Protein AF-A0A369GKJ0-F1 (afdb_monomer_lite)

pLDDT: mean 72.34, std 20.91, range [29.97, 96.19]

Structure (mmCIF, N/CA/C/O backbone):
data_AF-A0A369GKJ0-F1
#
_entry.id   AF-A0A369GKJ0-F1
#
loop_
_atom_site.group_PDB
_atom_site.id
_atom_site.type_symbol
_atom_site.label_atom_id
_atom_site.label_alt_id
_atom_site.label_comp_id
_atom_site.label_asym_id
_atom_site.label_entity_id
_atom_site.label_seq_id
_atom_site.pdbx_PDB_ins_code
_atom_site.Cartn_x
_atom_site.Cartn_y
_atom_site.Cartn_z
_atom_site.occupancy
_atom_site.B_iso_or_equiv
_atom_site.auth_seq_id
_atom_site.auth_comp_id
_atom_site.auth_asym_id
_atom_site.auth_atom_id
_atom_site.pdbx_PDB_model_num
ATOM 1 N N . MET A 1 1 ? 16.601 -27.894 73.545 1.00 36.28 1 MET A N 1
ATOM 2 C CA . MET A 1 1 ? 18.075 -27.989 73.563 1.00 36.28 1 MET A CA 1
ATOM 3 C C . MET A 1 1 ? 18.607 -27.633 72.177 1.00 36.28 1 MET A C 1
ATOM 5 O O . MET A 1 1 ? 18.187 -28.281 71.234 1.00 36.28 1 MET A O 1
ATOM 9 N N . LEU A 1 2 ? 19.449 -26.582 72.125 1.00 36.53 2 LEU A N 1
ATOM 10 C CA . LEU A 1 2 ? 20.522 -26.241 71.153 1.00 36.53 2 LEU A CA 1
ATOM 11 C C . LEU A 1 2 ? 20.109 -26.115 69.664 1.00 36.53 2 LEU A C 1
ATOM 13 O O . LEU A 1 2 ? 19.769 -27.111 69.049 1.00 36.53 2 LEU A O 1
ATOM 17 N N . ARG A 1 3 ? 19.997 -24.940 69.008 1.00 32.94 3 ARG A N 1
ATOM 18 C CA . ARG A 1 3 ? 20.884 -23.754 68.814 1.00 32.94 3 ARG A CA 1
ATOM 19 C C . ARG A 1 3 ? 22.291 -24.064 68.280 1.00 32.94 3 ARG A C 1
ATOM 21 O O . ARG A 1 3 ? 23.101 -24.553 69.048 1.00 32.94 3 ARG A O 1
ATOM 28 N N . HIS A 1 4 ? 22.551 -23.653 67.031 1.00 35.12 4 HIS A N 1
ATOM 29 C CA . HIS A 1 4 ? 23.790 -23.076 66.452 1.00 35.12 4 HIS A CA 1
ATOM 30 C C . HIS A 1 4 ? 23.404 -22.558 65.040 1.00 35.12 4 HIS A C 1
ATOM 32 O O . HIS A 1 4 ? 22.935 -23.357 64.240 1.00 35.12 4 HIS A O 1
ATOM 38 N N . THR A 1 5 ? 23.270 -21.266 64.695 1.00 37.41 5 THR A N 1
ATOM 39 C CA . THR A 1 5 ? 24.192 -20.101 64.644 1.00 37.41 5 THR A CA 1
ATOM 40 C C . THR A 1 5 ? 25.483 -20.348 63.867 1.00 37.41 5 THR A C 1
ATOM 42 O O . THR A 1 5 ? 26.226 -21.218 64.285 1.00 37.41 5 THR A O 1
ATOM 45 N N . PHE A 1 6 ? 25.730 -19.565 62.801 1.00 33.31 6 PHE A N 1
ATOM 46 C CA . PHE A 1 6 ? 26.983 -18.889 62.361 1.00 33.31 6 PHE A CA 1
ATOM 47 C C . PHE A 1 6 ? 26.716 -18.329 60.935 1.00 33.31 6 PHE A C 1
ATOM 49 O O . PHE A 1 6 ? 26.424 -19.090 60.025 1.00 33.31 6 PHE A O 1
ATOM 56 N N . LEU A 1 7 ? 26.440 -17.030 60.759 1.00 31.84 7 LEU A N 1
ATOM 57 C CA . LEU A 1 7 ? 27.330 -15.853 60.651 1.00 31.84 7 LEU A CA 1
ATOM 58 C C . LEU A 1 7 ? 27.784 -15.536 59.209 1.00 31.84 7 LEU A C 1
ATOM 60 O O . LEU A 1 7 ? 28.455 -16.323 58.552 1.00 31.84 7 LEU A O 1
ATOM 64 N N . LEU A 1 8 ? 27.418 -14.321 58.779 1.00 35.53 8 LEU A N 1
ATOM 65 C CA . LEU A 1 8 ? 27.974 -13.574 57.645 1.00 35.53 8 LEU A CA 1
ATOM 66 C C . LEU A 1 8 ? 29.501 -13.405 57.763 1.00 35.53 8 LEU A C 1
ATOM 68 O O . LEU A 1 8 ? 30.048 -13.431 58.867 1.00 35.53 8 LEU A O 1
ATOM 72 N N . PRO A 1 9 ? 30.155 -13.031 56.650 1.00 34.16 9 PRO A N 1
ATOM 73 C CA . PRO A 1 9 ? 30.665 -11.663 56.625 1.00 34.16 9 PRO A CA 1
ATOM 74 C C . PRO A 1 9 ? 30.364 -10.884 55.338 1.00 34.16 9 PRO A C 1
ATOM 76 O O . PRO A 1 9 ? 30.366 -11.386 54.218 1.00 34.16 9 PRO A O 1
ATOM 79 N N . SER A 1 10 ? 30.147 -9.597 55.584 1.00 32.91 10 SER A N 1
ATOM 80 C CA . SER A 1 10 ? 30.026 -8.476 54.661 1.00 32.91 10 SER A CA 1
ATOM 81 C C . SER A 1 10 ? 31.290 -8.276 53.813 1.00 32.91 10 SER A C 1
ATOM 83 O O . SER A 1 10 ? 32.395 -8.347 54.353 1.00 32.91 10 SER A O 1
ATOM 85 N N . ARG A 1 11 ? 31.142 -7.903 52.534 1.00 29.97 11 ARG A N 1
ATOM 86 C CA . ARG A 1 11 ? 32.110 -7.031 51.845 1.00 29.97 11 ARG A CA 1
ATOM 87 C C . ARG A 1 11 ? 31.474 -6.267 50.681 1.00 29.97 11 ARG A C 1
ATOM 89 O O . ARG A 1 11 ? 30.889 -6.839 49.769 1.00 29.97 11 ARG A O 1
ATOM 96 N N . GLN A 1 12 ? 31.618 -4.950 50.778 1.00 34.03 12 GLN A N 1
ATOM 97 C CA . GLN A 1 12 ? 31.367 -3.924 49.771 1.00 34.03 12 GLN A CA 1
ATOM 98 C C . GLN A 1 12 ? 32.302 -4.088 48.561 1.00 34.03 12 GLN A C 1
ATOM 100 O O . GLN A 1 12 ? 33.458 -4.433 48.772 1.00 34.03 12 GLN A O 1
ATOM 105 N N . THR A 1 13 ? 31.827 -3.731 47.361 1.00 34.31 13 THR A N 1
ATOM 106 C CA . THR A 1 13 ? 32.537 -2.978 46.293 1.00 34.31 13 THR A CA 1
ATOM 107 C C . THR A 1 13 ? 31.526 -2.713 45.165 1.00 34.31 13 THR A C 1
ATOM 109 O O . THR A 1 13 ? 30.958 -3.648 44.615 1.00 34.31 13 THR A O 1
ATOM 112 N N . ALA A 1 14 ? 31.085 -1.470 44.974 1.00 32.19 14 ALA A N 1
ATOM 113 C CA . ALA A 1 14 ? 31.650 -0.504 44.025 1.00 32.19 14 ALA A CA 1
ATOM 114 C C . ALA A 1 14 ? 31.193 -0.722 42.563 1.00 32.19 14 ALA A C 1
ATOM 116 O O . ALA A 1 14 ? 31.647 -1.611 41.851 1.00 32.19 14 ALA A O 1
ATOM 117 N N . SER A 1 15 ? 30.268 0.150 42.162 1.00 38.19 15 SER A N 1
ATOM 118 C CA . SER A 1 15 ? 30.152 0.852 40.877 1.00 38.19 15 SER A CA 1
ATOM 119 C C . SER A 1 15 ? 31.066 0.366 39.744 1.00 38.19 15 SER A C 1
ATOM 121 O O . SER A 1 15 ? 32.278 0.549 39.791 1.00 38.19 15 SER A O 1
ATOM 123 N N . SER A 1 16 ? 30.493 -0.179 38.670 1.00 36.06 16 SER A N 1
ATOM 124 C CA . SER A 1 16 ? 31.229 -0.488 37.433 1.00 36.06 16 SER A CA 1
ATOM 125 C C . SER A 1 16 ? 30.353 -0.251 36.202 1.00 36.06 16 SER A C 1
ATOM 127 O O . SER A 1 16 ? 30.013 -1.163 35.454 1.00 36.06 16 SER A O 1
ATOM 129 N N . SER A 1 17 ? 29.988 1.010 35.983 1.00 37.59 17 SER A N 1
ATOM 130 C CA . SER A 1 17 ? 29.368 1.511 34.747 1.00 37.59 17 SER A CA 1
ATOM 131 C C . SER A 1 17 ? 30.256 2.579 34.096 1.00 37.59 17 SER A C 1
ATOM 133 O O . SER A 1 17 ? 29.791 3.607 33.629 1.00 37.59 17 SER A O 1
ATOM 135 N N . THR A 1 18 ? 31.561 2.319 34.033 1.00 45.69 18 THR A N 1
ATOM 136 C CA . THR A 1 18 ? 32.556 3.163 33.344 1.00 45.69 18 THR A CA 1
ATOM 137 C C . THR A 1 18 ? 33.614 2.291 32.661 1.00 45.69 18 THR A C 1
ATOM 139 O O . THR A 1 18 ? 34.809 2.447 32.861 1.00 45.69 18 THR A O 1
ATOM 142 N N . SER A 1 19 ? 33.188 1.320 31.842 1.00 47.47 19 SER A N 1
ATOM 143 C CA . SER A 1 19 ? 34.131 0.452 31.103 1.00 47.47 19 SER A CA 1
ATOM 144 C C . SER A 1 19 ? 33.850 0.326 29.596 1.00 47.47 19 SER A C 1
ATOM 146 O O . SER A 1 19 ? 34.501 -0.436 28.890 1.00 47.47 19 SER A O 1
ATOM 148 N N . ARG A 1 20 ? 32.916 1.118 29.044 1.00 38.56 20 ARG A N 1
ATOM 149 C CA . ARG A 1 20 ? 32.689 1.193 27.581 1.00 38.56 20 ARG A CA 1
ATOM 150 C C . ARG A 1 20 ? 32.957 2.557 26.943 1.00 38.56 20 ARG A C 1
ATOM 152 O O . ARG A 1 20 ? 33.068 2.614 25.723 1.00 38.56 20 ARG A O 1
ATOM 159 N N . GLN A 1 21 ? 33.125 3.625 27.727 1.00 40.72 21 GLN A N 1
ATOM 160 C CA . GLN A 1 21 ? 33.465 4.957 27.200 1.00 40.72 21 GLN A CA 1
ATOM 161 C C . GLN A 1 21 ? 34.975 5.228 27.123 1.00 40.72 21 GLN A C 1
ATOM 163 O O . GLN A 1 21 ? 35.399 5.957 26.233 1.00 40.72 21 GLN A O 1
ATOM 168 N N . GLN A 1 22 ? 35.800 4.570 27.945 1.00 39.88 22 GLN A N 1
ATOM 169 C CA . GLN A 1 22 ? 37.253 4.803 27.954 1.00 39.88 22 GLN A CA 1
ATOM 170 C C . GLN A 1 22 ? 37.986 4.202 26.736 1.00 39.88 22 GLN A C 1
ATOM 172 O O . GLN A 1 22 ? 39.080 4.627 26.400 1.00 39.88 22 GLN A O 1
ATOM 177 N N . ARG A 1 23 ? 37.386 3.237 26.021 1.00 40.84 23 ARG A N 1
ATOM 178 C CA . ARG A 1 23 ? 38.038 2.530 24.896 1.00 40.84 23 ARG A CA 1
ATOM 179 C C . ARG A 1 23 ? 37.928 3.237 23.537 1.00 40.84 23 ARG A C 1
ATOM 181 O O . ARG A 1 23 ? 38.357 2.680 22.533 1.00 40.84 23 ARG A O 1
ATOM 188 N N . ARG A 1 24 ? 37.314 4.426 23.486 1.00 41.50 24 ARG A N 1
ATOM 189 C CA . ARG A 1 24 ? 37.128 5.214 22.251 1.00 41.50 24 ARG A CA 1
ATOM 190 C C . ARG A 1 24 ? 38.059 6.425 22.126 1.00 41.50 24 ARG A C 1
ATOM 192 O O . ARG A 1 24 ? 38.031 7.055 21.077 1.00 41.50 24 ARG A O 1
ATOM 199 N N . GLN A 1 25 ? 38.870 6.741 23.139 1.00 42.88 25 GLN A N 1
ATOM 200 C CA . GLN A 1 25 ? 39.744 7.925 23.107 1.00 42.88 25 GLN A CA 1
ATOM 201 C C . GLN A 1 25 ? 41.207 7.649 22.701 1.00 42.88 25 GLN A C 1
ATOM 203 O O . GLN A 1 25 ? 41.883 8.589 22.306 1.00 42.88 25 GLN A O 1
ATOM 208 N N . ASP A 1 26 ? 41.666 6.393 22.635 1.00 38.19 26 ASP A N 1
ATOM 209 C CA . ASP A 1 26 ? 43.093 6.080 22.385 1.00 38.19 26 ASP A CA 1
ATOM 210 C C . ASP A 1 26 ? 43.442 5.641 20.944 1.00 38.19 26 ASP A C 1
ATOM 212 O O . ASP A 1 26 ? 44.474 5.013 20.703 1.00 38.19 26 ASP A O 1
ATOM 216 N N . HIS A 1 27 ? 42.608 5.955 19.946 1.00 38.91 27 HIS A N 1
ATOM 217 C CA . HIS A 1 27 ? 42.865 5.576 18.540 1.00 38.91 27 HIS A CA 1
ATOM 218 C C . HIS A 1 27 ? 42.923 6.732 17.537 1.00 38.91 27 HIS A C 1
ATOM 220 O O . HIS A 1 27 ? 42.794 6.513 16.337 1.00 38.91 27 HIS A O 1
ATOM 226 N N . LEU A 1 28 ? 43.205 7.954 17.993 1.00 42.72 28 LEU A N 1
ATOM 227 C CA . LEU A 1 28 ? 43.445 9.081 17.086 1.00 42.72 28 LEU A CA 1
ATOM 228 C C . LEU A 1 28 ? 44.685 9.906 17.458 1.00 42.72 28 LEU A C 1
ATOM 230 O O . LEU A 1 28 ? 44.641 11.127 17.489 1.00 42.72 28 LEU A O 1
ATOM 234 N N . ILE A 1 29 ? 45.821 9.248 17.706 1.00 46.38 29 ILE A N 1
ATOM 235 C CA . ILE A 1 29 ? 47.132 9.916 17.644 1.00 46.38 29 ILE A CA 1
ATOM 236 C C . ILE A 1 29 ? 48.145 8.984 16.978 1.00 46.38 29 ILE A C 1
ATOM 238 O O . ILE A 1 29 ? 48.925 8.313 17.648 1.00 46.38 29 ILE A O 1
ATOM 242 N N . LYS A 1 30 ? 48.120 8.929 15.644 1.00 42.78 30 LYS A N 1
ATOM 243 C CA . LYS A 1 30 ? 49.320 8.811 14.797 1.00 42.78 30 LYS A CA 1
ATOM 244 C C . LYS A 1 30 ? 48.910 8.741 13.334 1.00 42.78 30 LYS A C 1
ATOM 246 O O . LYS A 1 30 ? 48.371 7.727 12.923 1.00 42.78 30 LYS A O 1
ATOM 251 N N . THR A 1 31 ? 49.195 9.834 12.627 1.00 39.66 31 THR A N 1
ATOM 252 C CA . THR A 1 31 ? 49.689 9.972 11.242 1.00 39.66 31 THR A CA 1
ATOM 253 C C . THR A 1 31 ? 49.042 11.194 10.601 1.00 39.66 31 THR A C 1
ATOM 255 O O . THR A 1 31 ? 47.916 11.104 10.122 1.00 39.66 31 THR A O 1
ATOM 258 N N . ALA A 1 32 ? 49.749 12.323 10.590 1.00 33.09 32 ALA A N 1
ATOM 259 C CA . ALA A 1 32 ? 49.692 13.292 9.498 1.00 33.09 32 ALA A CA 1
ATOM 260 C C . ALA A 1 32 ? 50.830 14.308 9.664 1.00 33.09 32 ALA A C 1
ATOM 262 O O . ALA A 1 32 ? 50.938 14.967 10.697 1.00 33.09 32 ALA A O 1
ATOM 263 N N . ASP A 1 33 ? 51.672 14.367 8.637 1.00 33.50 33 ASP A N 1
ATOM 264 C CA . ASP A 1 33 ? 52.687 15.386 8.378 1.00 33.50 33 ASP A CA 1
ATOM 265 C C . ASP A 1 33 ? 52.091 16.810 8.289 1.00 33.50 33 ASP A C 1
ATOM 267 O O . ASP A 1 33 ? 50.892 16.964 8.024 1.00 33.50 33 ASP A O 1
ATOM 271 N N . PRO A 1 34 ? 52.908 17.867 8.471 1.00 47.00 34 PRO A N 1
ATOM 272 C CA . PRO A 1 34 ? 52.452 19.243 8.577 1.00 47.00 34 PRO A CA 1
ATOM 273 C C . PRO A 1 34 ? 52.558 19.969 7.232 1.00 47.00 34 PRO A C 1
ATOM 275 O O . PRO A 1 34 ? 53.614 20.492 6.889 1.00 47.00 34 PRO A O 1
ATOM 278 N N . THR A 1 35 ? 51.478 20.054 6.456 1.00 47.41 35 THR A N 1
ATOM 279 C CA . THR A 1 35 ? 51.320 21.119 5.441 1.00 47.41 35 THR A CA 1
ATOM 280 C C . THR A 1 35 ? 49.889 21.159 4.909 1.00 47.41 35 THR A C 1
ATOM 282 O O . THR A 1 35 ? 49.512 20.323 4.099 1.00 47.41 35 THR A O 1
ATOM 285 N N . ALA A 1 36 ? 49.087 22.121 5.380 1.00 36.69 36 ALA A N 1
ATOM 286 C CA . ALA A 1 36 ? 48.025 22.804 4.625 1.00 36.69 36 ALA A CA 1
ATOM 287 C C . ALA A 1 36 ? 47.220 23.711 5.569 1.00 36.69 36 ALA A C 1
ATOM 289 O O . ALA A 1 36 ? 46.355 23.267 6.326 1.00 36.69 36 ALA A O 1
ATOM 290 N N . ASP A 1 37 ? 47.516 25.003 5.487 1.00 47.09 37 ASP A N 1
ATOM 291 C CA . ASP A 1 37 ? 46.680 26.098 5.963 1.00 47.09 37 ASP A CA 1
ATOM 292 C C . ASP A 1 37 ? 45.268 26.010 5.364 1.00 47.09 37 ASP A C 1
ATOM 294 O O . ASP A 1 37 ? 45.105 26.038 4.145 1.00 47.09 37 ASP A O 1
ATOM 298 N N . CYS A 1 38 ? 44.234 25.945 6.209 1.00 38.91 38 CYS A N 1
ATOM 299 C CA . CYS A 1 38 ? 42.843 26.194 5.813 1.00 38.91 38 CYS A CA 1
ATOM 300 C C . CYS A 1 38 ? 42.002 26.689 7.017 1.00 38.91 38 CYS A C 1
ATOM 302 O O . CYS A 1 38 ? 41.308 25.898 7.666 1.00 38.91 38 CYS A O 1
ATOM 304 N N . PRO A 1 39 ? 41.987 28.005 7.317 1.00 48.69 39 PRO A N 1
ATOM 305 C CA . PRO A 1 39 ? 41.267 28.578 8.467 1.00 48.69 39 PRO A CA 1
ATOM 306 C C . PRO A 1 39 ? 39.731 28.410 8.428 1.00 48.69 39 PRO A C 1
ATOM 308 O O . PRO A 1 39 ? 39.056 28.581 9.442 1.00 48.69 39 PRO A O 1
ATOM 311 N N . ASN A 1 40 ? 39.152 28.003 7.292 1.00 49.06 40 ASN A N 1
ATOM 312 C CA . ASN A 1 40 ? 37.704 27.810 7.137 1.00 49.06 40 ASN A CA 1
ATOM 313 C C . ASN A 1 40 ? 37.150 26.518 7.770 1.00 49.06 40 ASN A C 1
ATOM 315 O O . ASN A 1 40 ? 35.950 26.436 8.046 1.00 49.06 40 ASN A O 1
ATOM 319 N N . HIS A 1 41 ? 37.985 25.503 8.019 1.00 50.25 41 HIS A N 1
ATOM 320 C CA . HIS A 1 41 ? 37.508 24.228 8.573 1.00 50.25 41 HIS A CA 1
ATOM 321 C C . HIS A 1 41 ? 37.330 24.283 10.100 1.00 50.25 41 HIS A C 1
ATOM 323 O O . HIS A 1 41 ? 36.423 23.654 10.651 1.00 50.25 41 HIS A O 1
ATOM 329 N N . LEU A 1 42 ? 38.138 25.097 10.788 1.00 51.31 42 LEU A N 1
ATOM 330 C CA . LEU A 1 42 ? 38.071 25.264 12.243 1.00 51.31 42 LEU A CA 1
ATOM 331 C C . LEU A 1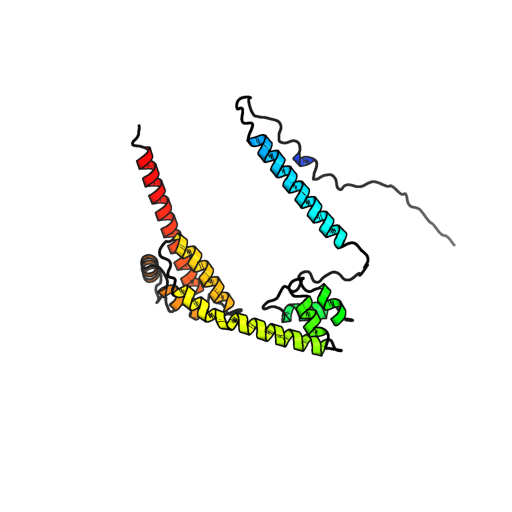 42 ? 36.799 26.013 12.681 1.00 51.31 42 LEU A C 1
ATOM 333 O O . LEU A 1 42 ? 36.174 25.658 13.680 1.00 51.31 42 LEU A O 1
ATOM 337 N N . ILE A 1 43 ? 36.372 27.008 11.895 1.00 55.84 43 ILE A N 1
ATOM 338 C CA . ILE A 1 43 ? 35.155 27.792 12.161 1.00 55.84 43 ILE A CA 1
ATOM 339 C C . ILE A 1 43 ? 33.901 26.924 11.985 1.00 55.84 43 ILE A C 1
ATOM 341 O O . ILE A 1 43 ? 32.985 26.982 12.809 1.00 55.84 43 ILE A O 1
ATOM 345 N N . LYS A 1 44 ? 33.879 26.058 10.961 1.00 55.59 44 LYS A N 1
ATOM 346 C CA . LYS A 1 44 ? 32.777 25.108 10.739 1.00 55.59 44 LYS A CA 1
ATOM 347 C C . LYS A 1 44 ? 32.675 24.063 11.850 1.00 55.59 44 LYS A C 1
ATOM 349 O O . LYS A 1 44 ? 31.567 23.800 12.311 1.00 55.59 44 LYS A O 1
ATOM 354 N N . CYS A 1 45 ? 33.799 23.527 12.335 1.00 54.88 45 CYS A N 1
ATOM 355 C CA . CYS A 1 45 ? 33.787 22.604 13.475 1.00 54.88 45 CYS A CA 1
ATOM 356 C C . CYS A 1 45 ? 33.238 23.263 14.748 1.00 54.88 45 CYS A C 1
ATOM 358 O O . CYS A 1 45 ? 32.434 22.655 15.451 1.00 54.88 45 CYS A O 1
ATOM 360 N N . ARG A 1 46 ? 33.604 24.523 15.018 1.00 56.19 46 ARG A N 1
ATOM 361 C CA . ARG A 1 46 ? 33.127 25.252 16.203 1.00 56.19 46 ARG A CA 1
ATOM 362 C C . ARG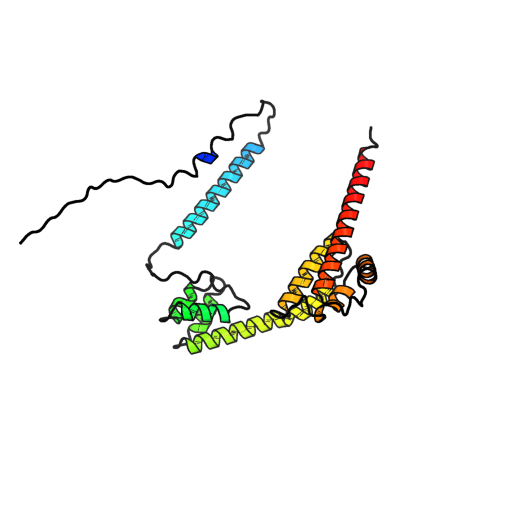 A 1 46 ? 31.625 25.558 16.147 1.00 56.19 46 ARG A C 1
ATOM 364 O O . ARG A 1 46 ? 30.941 25.390 17.152 1.00 56.19 46 ARG A O 1
ATOM 371 N N . GLN A 1 47 ? 31.095 25.932 14.979 1.00 61.97 47 GLN A N 1
ATOM 372 C CA . GLN A 1 47 ? 29.647 26.130 14.800 1.00 61.97 47 GLN A CA 1
ATOM 373 C C . GLN A 1 47 ? 28.848 24.827 14.895 1.00 61.97 47 GLN A C 1
ATOM 375 O O . GLN A 1 47 ? 27.713 24.846 15.367 1.00 61.97 47 GLN A O 1
ATOM 380 N N . GLN A 1 48 ? 29.410 23.700 14.451 1.00 59.72 48 GLN A N 1
ATOM 381 C CA . GLN A 1 48 ? 28.747 22.402 14.570 1.00 59.72 48 GLN A CA 1
ATOM 382 C C . GLN A 1 48 ? 28.672 21.957 16.038 1.00 59.72 48 GLN A C 1
ATOM 384 O O . GLN A 1 48 ? 27.605 21.563 16.496 1.00 59.72 48 GLN A O 1
ATOM 389 N N . GLN A 1 49 ? 29.757 22.137 16.801 1.00 59.34 49 GLN A N 1
ATOM 390 C CA . GLN A 1 49 ? 29.782 21.839 18.237 1.00 59.34 49 GLN A CA 1
ATOM 391 C C . GLN A 1 49 ? 28.794 22.685 19.051 1.00 59.34 49 GLN A C 1
ATOM 393 O O . GLN A 1 49 ? 28.204 22.173 19.997 1.00 59.34 49 GLN A O 1
ATOM 398 N N . GLN A 1 50 ? 28.584 23.952 18.680 1.00 58.81 50 GLN A N 1
ATOM 399 C CA . GLN A 1 50 ? 27.578 24.801 19.330 1.00 58.81 50 GLN A CA 1
ATOM 400 C C . GLN A 1 50 ? 26.148 24.323 19.040 1.00 58.81 50 GLN A C 1
ATOM 402 O O . GLN A 1 50 ? 25.361 24.196 19.969 1.00 58.81 50 GLN A O 1
ATOM 407 N N . ARG A 1 51 ? 25.831 23.939 17.793 1.00 55.41 51 ARG A N 1
ATOM 408 C CA . ARG A 1 51 ? 24.502 23.379 17.462 1.00 55.41 51 ARG A CA 1
ATOM 409 C C . ARG A 1 51 ? 24.215 22.055 18.161 1.00 55.41 51 ARG A C 1
ATOM 411 O O . ARG A 1 51 ? 23.057 21.765 18.456 1.00 55.41 51 ARG A O 1
ATOM 418 N N . ASP A 1 52 ? 25.245 21.244 18.377 1.00 55.06 52 ASP A N 1
ATOM 419 C CA . ASP A 1 52 ? 25.097 19.972 19.079 1.00 55.06 52 ASP A CA 1
ATOM 420 C C . ASP A 1 52 ? 24.896 20.201 20.593 1.00 55.06 52 ASP A C 1
ATOM 422 O O . ASP A 1 52 ? 24.060 19.531 21.191 1.00 55.06 52 ASP A O 1
ATOM 426 N N . GLN A 1 53 ? 25.543 21.215 21.190 1.00 53.66 53 GLN A N 1
ATOM 427 C CA . GLN A 1 53 ? 25.302 21.614 22.588 1.00 53.66 53 GLN A CA 1
ATOM 428 C C . GLN A 1 53 ? 23.910 22.223 22.813 1.00 53.66 53 GLN A C 1
ATOM 430 O O . GLN A 1 53 ? 23.257 21.881 23.799 1.00 53.66 53 GLN A O 1
ATOM 435 N N . ASP A 1 54 ? 23.426 23.063 21.895 1.00 53.50 54 ASP A N 1
ATOM 436 C CA . ASP A 1 54 ? 22.078 23.640 21.988 1.00 53.50 54 ASP A CA 1
ATOM 437 C C . ASP A 1 54 ? 20.996 22.550 21.871 1.00 53.50 54 ASP A C 1
ATOM 439 O O . ASP A 1 54 ? 19.998 22.565 22.592 1.00 53.50 54 ASP A O 1
ATOM 443 N N . ARG A 1 55 ? 21.220 21.535 21.022 1.00 53.59 55 ARG A N 1
ATOM 444 C CA . ARG A 1 55 ? 20.320 20.374 20.899 1.00 53.59 55 ARG A CA 1
ATOM 445 C C . ARG A 1 55 ? 20.243 19.532 22.162 1.00 53.59 55 ARG A C 1
ATOM 447 O O . ARG A 1 55 ? 19.170 19.007 22.464 1.00 53.59 55 ARG A O 1
ATOM 454 N N . ASP A 1 56 ? 21.359 19.363 22.859 1.00 53.75 56 ASP A N 1
ATOM 455 C CA . ASP A 1 56 ? 21.383 18.601 24.103 1.00 53.75 56 ASP A CA 1
ATOM 456 C C . ASP A 1 56 ? 20.716 19.394 25.244 1.00 53.75 56 ASP A C 1
ATOM 458 O O . ASP A 1 56 ? 19.956 18.809 26.016 1.00 53.75 56 ASP A O 1
ATOM 462 N N . GLN A 1 57 ? 20.852 20.728 25.276 1.00 53.72 57 GLN A N 1
ATOM 463 C CA . GLN A 1 57 ? 20.121 21.579 26.228 1.00 53.72 57 GLN A CA 1
ATOM 464 C C . GLN A 1 57 ? 18.606 21.607 25.983 1.00 53.72 57 GLN A C 1
ATOM 466 O O . GLN A 1 57 ? 17.843 21.512 26.945 1.00 53.72 57 GLN A O 1
ATOM 471 N N . ASP A 1 58 ? 18.147 21.664 24.729 1.00 52.28 58 ASP A N 1
ATOM 472 C CA . ASP A 1 58 ? 16.715 21.552 24.400 1.00 52.28 58 ASP A CA 1
ATOM 473 C C . ASP A 1 58 ? 16.144 20.185 24.805 1.00 52.28 58 ASP A C 1
ATOM 475 O O . ASP A 1 58 ? 14.998 20.066 25.256 1.00 52.28 58 ASP A O 1
ATOM 479 N N . ARG A 1 59 ? 16.955 19.128 24.677 1.00 51.69 59 ARG A N 1
ATOM 480 C CA . ARG A 1 59 ? 16.575 17.768 25.066 1.00 51.69 59 ARG A CA 1
ATOM 481 C C . ARG A 1 59 ? 16.466 17.621 26.580 1.00 51.69 59 ARG A C 1
ATOM 483 O O . ARG A 1 59 ? 15.546 16.948 27.048 1.00 51.69 59 ARG A O 1
ATOM 490 N N . ASP A 1 60 ? 17.351 18.270 27.329 1.00 50.12 60 ASP A N 1
ATOM 491 C CA . ASP A 1 60 ? 17.323 18.280 28.790 1.00 50.12 60 ASP A CA 1
ATOM 492 C C . ASP A 1 60 ? 16.235 19.210 29.349 1.00 50.12 60 ASP A C 1
ATOM 494 O O . ASP A 1 60 ? 15.578 18.842 30.325 1.00 50.12 60 ASP A O 1
ATOM 498 N N . GLN A 1 61 ? 15.924 20.333 28.689 1.00 52.06 61 GLN A N 1
ATOM 499 C CA . GLN A 1 61 ? 14.755 21.159 29.028 1.00 52.06 61 GLN A CA 1
ATOM 500 C C . GLN A 1 61 ? 13.430 20.430 28.759 1.00 52.06 61 GLN A C 1
ATOM 502 O O . GLN A 1 61 ? 12.533 20.470 29.602 1.00 52.06 61 GLN A O 1
ATOM 507 N N . GLN A 1 62 ? 13.307 19.684 27.651 1.00 52.97 62 GLN A N 1
ATOM 508 C CA . GLN A 1 62 ? 12.147 18.802 27.437 1.00 52.97 62 GLN A CA 1
ATOM 509 C C . GLN A 1 62 ? 12.057 17.686 28.484 1.00 52.97 62 GLN A C 1
ATOM 511 O O . GLN A 1 62 ? 10.956 17.263 28.838 1.00 52.97 62 GLN A O 1
ATOM 516 N N . ARG A 1 63 ? 13.198 17.214 29.001 1.00 47.88 63 ARG A N 1
ATOM 517 C CA . ARG A 1 63 ? 13.250 16.219 30.080 1.00 47.88 63 ARG A CA 1
ATOM 518 C C . ARG A 1 63 ? 12.828 16.802 31.428 1.00 47.88 63 ARG A C 1
ATOM 520 O O . ARG A 1 63 ? 12.183 16.098 32.197 1.00 47.88 63 ARG A O 1
ATOM 527 N N . GLN A 1 64 ? 13.141 18.068 31.698 1.00 48.72 64 GLN A N 1
ATOM 528 C CA . GLN A 1 64 ? 12.749 18.749 32.937 1.00 48.72 64 GLN A CA 1
ATOM 529 C C . GLN A 1 64 ? 11.288 19.223 32.927 1.00 48.72 64 GLN A C 1
ATOM 531 O O . GLN A 1 64 ? 10.647 19.180 33.970 1.00 48.72 64 GLN A O 1
ATOM 536 N N . GLN A 1 65 ? 10.695 19.540 31.767 1.00 49.09 65 GLN A N 1
ATOM 537 C CA . GLN A 1 65 ? 9.240 19.773 31.672 1.00 49.09 65 GLN A CA 1
ATOM 538 C C . GLN A 1 65 ? 8.396 18.488 31.823 1.00 49.09 65 GLN A C 1
ATOM 540 O O . GLN A 1 65 ? 7.183 18.572 31.988 1.00 49.09 65 GLN A O 1
ATOM 545 N N . GLN A 1 66 ? 9.013 17.299 31.791 1.00 47.66 66 GLN A N 1
ATOM 546 C CA . GLN A 1 66 ? 8.366 16.010 32.097 1.00 47.66 66 GLN A CA 1
ATOM 547 C C . GLN A 1 66 ? 8.613 15.536 33.541 1.00 47.66 66 GLN A C 1
ATOM 549 O O . GLN A 1 66 ? 8.227 14.423 33.892 1.00 47.66 66 GLN A O 1
ATOM 554 N N . GLY A 1 67 ? 9.267 16.353 34.371 1.00 38.28 67 GLY A N 1
ATOM 555 C CA . GLY A 1 67 ? 9.684 16.001 35.725 1.00 38.28 67 GLY A CA 1
ATOM 556 C C . GLY A 1 67 ? 9.052 16.884 36.794 1.00 38.28 67 GLY A C 1
ATOM 557 O O . GLY A 1 67 ? 9.775 17.519 37.552 1.00 38.28 67 GLY A O 1
ATOM 558 N N . SER A 1 68 ? 7.725 16.920 36.881 1.00 37.47 68 SER A N 1
ATOM 559 C CA . SER A 1 68 ? 7.047 17.352 38.106 1.00 37.47 68 SER A CA 1
ATOM 560 C C . SER A 1 68 ? 5.895 16.402 38.400 1.00 37.47 68 SER A C 1
ATOM 562 O O . SER A 1 68 ? 4.909 16.383 37.669 1.00 37.47 68 SER A O 1
ATOM 564 N N . ASP A 1 69 ? 6.110 15.600 39.441 1.00 40.81 69 ASP A N 1
ATOM 565 C CA . ASP A 1 69 ? 5.164 14.769 40.180 1.00 40.81 69 ASP A CA 1
ATOM 566 C C . ASP A 1 69 ? 4.080 14.051 39.380 1.00 40.81 69 ASP A C 1
ATOM 568 O O . ASP A 1 69 ? 3.027 14.594 39.065 1.00 40.81 69 ASP A O 1
ATOM 572 N N . THR A 1 70 ? 4.300 12.759 39.160 1.00 39.06 70 THR A N 1
ATOM 573 C CA . THR A 1 70 ? 3.274 11.740 39.412 1.00 39.06 70 THR A CA 1
ATOM 574 C C . THR A 1 70 ? 3.938 10.366 39.373 1.00 39.06 70 THR A C 1
ATOM 576 O O . THR A 1 70 ? 4.195 9.781 38.322 1.00 39.06 70 THR A O 1
ATOM 579 N N . THR A 1 71 ? 4.270 9.860 40.558 1.00 36.84 71 THR A N 1
ATOM 580 C CA . THR A 1 71 ? 4.660 8.465 40.768 1.00 36.84 71 THR A CA 1
ATOM 581 C C . THR A 1 71 ? 3.454 7.582 40.441 1.00 36.84 71 THR A C 1
ATOM 583 O O . THR A 1 71 ? 2.571 7.404 41.273 1.00 36.84 71 THR A O 1
ATOM 586 N N . PHE A 1 72 ? 3.393 7.061 39.216 1.00 48.31 72 PHE A N 1
ATOM 587 C CA . PHE A 1 72 ? 2.373 6.108 38.779 1.00 48.31 72 PHE A CA 1
ATOM 588 C C . PHE A 1 72 ? 3.045 4.832 38.256 1.00 48.31 72 PHE A C 1
ATOM 590 O O . PHE A 1 72 ? 3.668 4.822 37.195 1.00 48.31 72 PHE A O 1
ATOM 597 N N . ASP A 1 73 ? 2.897 3.743 39.012 1.00 39.00 73 ASP A N 1
ATOM 598 C CA . ASP A 1 73 ? 3.565 2.438 38.853 1.00 39.00 73 ASP A CA 1
ATOM 599 C C . ASP A 1 73 ? 3.050 1.563 37.680 1.00 39.00 73 ASP A C 1
ATOM 601 O O . ASP A 1 73 ? 3.185 0.338 37.682 1.00 39.00 73 ASP A O 1
ATOM 605 N N . ALA A 1 74 ? 2.466 2.152 36.631 1.00 47.03 74 ALA A N 1
ATOM 606 C CA . ALA A 1 74 ? 1.973 1.399 35.474 1.00 47.03 74 ALA A CA 1
ATOM 607 C C . ALA A 1 74 ? 2.945 1.500 34.277 1.00 47.03 74 ALA A C 1
ATOM 609 O O . ALA A 1 74 ? 3.097 2.576 33.692 1.00 47.03 74 ALA A O 1
ATOM 610 N N . PRO A 1 75 ? 3.592 0.402 33.827 1.00 44.56 75 PRO A N 1
ATOM 611 C CA . PRO A 1 75 ? 4.501 0.457 32.687 1.00 44.56 75 PRO A CA 1
ATOM 612 C C . PRO A 1 75 ? 3.728 0.779 31.395 1.00 44.56 75 PRO A C 1
ATOM 614 O O . PRO A 1 75 ? 2.778 0.058 31.048 1.00 44.56 75 PRO A O 1
ATOM 617 N N . PRO A 1 76 ? 4.149 1.793 30.612 1.00 48.75 76 PRO A N 1
ATOM 618 C CA . PRO A 1 76 ? 3.385 2.238 29.458 1.00 48.75 76 PRO A CA 1
ATOM 619 C C . PRO A 1 76 ? 3.188 1.114 28.413 1.00 48.75 76 PRO A C 1
ATOM 621 O O . PRO A 1 76 ? 4.066 0.267 28.190 1.00 48.75 76 PRO A O 1
ATOM 624 N N . PRO A 1 77 ? 2.034 1.044 27.718 1.00 48.72 77 PRO A N 1
ATOM 625 C CA . PRO A 1 77 ? 1.896 0.294 26.486 1.00 48.72 77 PRO A CA 1
ATOM 626 C C . PRO A 1 77 ? 2.964 0.811 25.524 1.00 48.72 77 PRO A C 1
ATOM 628 O O . PRO A 1 77 ? 2.993 1.980 25.161 1.00 48.72 77 PRO A O 1
ATOM 631 N N . SER A 1 78 ? 3.858 -0.087 25.110 1.00 49.81 78 SER A N 1
ATOM 632 C CA . SER A 1 78 ? 5.110 0.220 24.405 1.00 49.81 78 SER A CA 1
ATOM 633 C C . SER A 1 78 ? 4.942 0.865 23.017 1.00 49.81 78 SER A C 1
ATOM 635 O O . SER A 1 78 ? 5.905 0.936 22.261 1.00 49.81 78 SER A O 1
ATOM 637 N N . ARG A 1 79 ? 3.725 1.270 22.636 1.00 55.84 79 ARG A N 1
ATOM 638 C CA . ARG A 1 79 ? 3.411 2.045 21.434 1.00 55.84 79 ARG A CA 1
ATOM 639 C C . ARG A 1 79 ? 2.203 2.933 21.729 1.00 55.84 79 ARG A C 1
ATOM 641 O O . ARG A 1 79 ? 1.098 2.411 21.870 1.00 55.84 79 ARG A O 1
ATOM 648 N N . SER A 1 80 ? 2.424 4.241 21.802 1.00 57.00 80 SER A N 1
ATOM 649 C CA . SER A 1 80 ? 1.360 5.241 21.859 1.00 57.00 80 SER A CA 1
ATOM 650 C C . SER A 1 80 ? 0.500 5.189 20.591 1.00 57.00 80 SER A C 1
ATOM 652 O O . SER A 1 80 ? 0.987 4.875 19.498 1.00 57.00 80 SER A O 1
ATOM 654 N N . PHE A 1 81 ? -0.801 5.455 20.727 1.00 64.06 81 PHE A N 1
ATOM 655 C CA . PHE A 1 81 ? -1.702 5.527 19.576 1.00 64.06 81 PHE A CA 1
ATOM 656 C C . PHE A 1 81 ? -1.373 6.758 18.721 1.00 64.06 81 PHE A C 1
ATOM 658 O O . PHE A 1 81 ? -1.461 7.891 19.188 1.00 64.06 81 PHE A O 1
ATOM 665 N N . SER A 1 82 ? -0.997 6.532 17.460 1.00 59.16 82 SER A N 1
ATOM 666 C CA . SER A 1 82 ? -0.586 7.571 16.505 1.00 59.16 82 SER A CA 1
ATOM 667 C C . SER A 1 82 ? -1.533 7.713 15.306 1.00 59.16 82 SER A C 1
ATOM 669 O O . SER A 1 82 ? -1.104 8.129 14.231 1.00 59.16 82 SER A O 1
ATOM 671 N N . GLY A 1 83 ? -2.819 7.379 15.479 1.00 55.34 83 GLY A N 1
ATOM 672 C CA . GLY A 1 83 ? -3.853 7.564 14.454 1.00 55.34 83 GLY A CA 1
ATOM 673 C C . GLY A 1 83 ? -3.666 6.681 13.218 1.00 55.34 83 GLY A C 1
ATOM 674 O O . GLY A 1 83 ? -2.975 7.021 12.259 1.00 55.34 83 GLY A O 1
ATOM 675 N N . GLY A 1 84 ? -4.325 5.521 13.185 1.00 59.34 84 GLY A N 1
ATOM 676 C CA . GLY A 1 84 ? -4.269 4.653 12.007 1.00 59.34 84 GLY A CA 1
ATOM 677 C C . GLY A 1 84 ? -5.077 3.364 12.112 1.00 59.34 84 GLY A C 1
ATOM 678 O O . GLY A 1 84 ? -5.796 3.144 13.086 1.00 59.34 84 GLY A O 1
ATOM 679 N N . GLN A 1 85 ? -4.907 2.498 11.100 1.00 59.75 85 GLN A N 1
ATOM 680 C CA . GLN A 1 85 ? -5.614 1.225 10.828 1.00 59.75 85 GLN A CA 1
ATOM 681 C C . GLN A 1 85 ? -5.610 0.188 11.974 1.00 59.75 85 GLN A C 1
ATOM 683 O O . GLN A 1 85 ? -6.098 -0.923 11.806 1.00 59.75 85 GLN A O 1
ATOM 688 N N . LYS A 1 86 ? -5.055 0.521 13.143 1.00 73.75 86 LYS A N 1
ATOM 689 C CA . LYS A 1 86 ? -4.850 -0.384 14.279 1.00 73.75 86 LYS A CA 1
ATOM 690 C C . LYS A 1 86 ? -5.492 0.116 15.577 1.00 73.75 86 LYS A C 1
ATOM 692 O O . LYS A 1 86 ? -5.124 -0.374 16.637 1.00 73.75 86 LYS A O 1
ATOM 697 N N . ILE A 1 87 ? -6.453 1.049 15.512 1.00 82.25 87 ILE A N 1
ATOM 698 C CA . ILE A 1 87 ? -7.186 1.526 16.702 1.00 82.25 87 ILE A CA 1
ATOM 699 C C . ILE A 1 87 ? -7.798 0.361 17.493 1.00 82.25 87 ILE A C 1
ATOM 701 O O . ILE A 1 87 ? -7.626 0.299 18.702 1.00 82.25 87 ILE A O 1
ATOM 705 N N . LYS A 1 88 ? -8.402 -0.623 16.812 1.00 83.25 88 LYS A N 1
ATOM 706 C CA . LYS A 1 88 ? -8.963 -1.819 17.456 1.00 83.25 88 LYS A CA 1
ATOM 707 C C . LYS A 1 88 ? -7.901 -2.592 18.243 1.00 83.25 88 LYS A C 1
ATOM 709 O O . LYS A 1 88 ? -8.071 -2.835 19.427 1.00 83.25 88 LYS A O 1
ATOM 714 N N . TYR A 1 89 ? -6.761 -2.879 17.613 1.00 84.44 89 TYR A N 1
ATOM 715 C CA . TYR A 1 89 ? -5.640 -3.567 18.260 1.00 84.44 89 TYR A CA 1
ATOM 716 C C . TYR A 1 89 ? -5.065 -2.782 19.448 1.00 84.44 89 TYR A C 1
ATOM 718 O O . TYR A 1 89 ? -4.698 -3.368 20.463 1.00 84.44 89 TYR A O 1
ATOM 726 N N . PHE A 1 90 ? -4.976 -1.455 19.324 1.00 86.00 90 PHE A N 1
ATOM 727 C CA . PHE A 1 90 ? -4.549 -0.589 20.418 1.00 86.00 90 PHE A CA 1
ATOM 728 C C . PHE A 1 90 ? -5.515 -0.681 21.604 1.00 86.00 90 PHE A C 1
ATOM 730 O O . PHE A 1 90 ? -5.064 -0.969 22.708 1.00 86.00 90 PHE A O 1
ATOM 737 N N . LEU A 1 91 ? -6.820 -0.516 21.365 1.00 87.94 91 LEU A N 1
ATOM 738 C CA . LEU A 1 91 ? -7.846 -0.566 22.408 1.00 87.94 91 LEU A CA 1
ATOM 739 C C . LEU A 1 91 ? -7.914 -1.945 23.077 1.00 87.94 91 LEU A C 1
ATOM 741 O O . LEU A 1 91 ? -7.984 -2.016 24.298 1.00 87.94 91 LEU A O 1
ATOM 745 N N . ASP A 1 92 ? -7.806 -3.033 22.311 1.00 86.44 92 ASP A N 1
ATOM 746 C CA . ASP A 1 92 ? -7.809 -4.397 22.859 1.00 86.44 92 ASP A CA 1
ATOM 747 C C . ASP A 1 92 ? -6.559 -4.680 23.714 1.00 86.44 92 ASP A C 1
ATOM 749 O O . ASP A 1 92 ? -6.621 -5.385 24.720 1.00 86.44 92 ASP A O 1
ATOM 753 N N . ARG A 1 93 ? -5.396 -4.124 23.346 1.00 85.31 93 ARG A N 1
ATOM 754 C CA . ARG A 1 93 ? -4.173 -4.232 24.160 1.00 85.31 93 ARG A CA 1
ATOM 755 C C . ARG A 1 93 ? -4.240 -3.354 25.408 1.00 85.31 93 ARG A C 1
ATOM 757 O O . ARG A 1 93 ? -3.721 -3.750 26.449 1.00 85.31 93 ARG A O 1
ATOM 764 N N . PHE A 1 94 ? -4.825 -2.170 25.280 1.00 86.19 94 PHE A N 1
ATOM 765 C CA . PHE A 1 94 ? -5.019 -1.225 26.369 1.00 86.19 94 PHE A CA 1
ATOM 766 C C . PHE A 1 94 ? -5.943 -1.810 27.441 1.00 86.19 94 PHE A C 1
ATOM 768 O O . PHE A 1 94 ? -5.568 -1.863 28.606 1.00 86.19 94 PHE A O 1
ATOM 775 N N . GLU A 1 95 ? -7.073 -2.381 27.028 1.00 87.44 95 GLU A N 1
ATOM 776 C CA . GLU A 1 95 ? -8.048 -3.030 27.909 1.00 87.44 95 GLU A CA 1
ATOM 777 C C . GLU A 1 95 ? -7.463 -4.204 28.704 1.00 87.44 95 GLU A C 1
ATOM 779 O O . GLU A 1 95 ? -7.815 -4.397 29.865 1.00 87.44 95 GLU A O 1
ATOM 784 N N . LYS A 1 96 ? -6.526 -4.953 28.105 1.00 85.38 96 LYS A N 1
ATOM 785 C CA . LYS A 1 96 ? -5.789 -6.030 28.788 1.00 85.38 96 LYS A CA 1
ATOM 786 C C . LYS A 1 96 ? -4.796 -5.527 29.833 1.00 85.38 96 LYS A C 1
ATOM 788 O O . LYS A 1 96 ? -4.465 -6.272 30.747 1.00 85.38 96 LYS A O 1
ATOM 793 N N . LYS A 1 97 ? -4.249 -4.325 29.650 1.00 83.50 97 LYS A N 1
ATOM 794 C CA . LYS A 1 97 ? -3.222 -3.759 30.535 1.00 83.50 97 LYS A CA 1
ATOM 795 C C . LYS A 1 97 ? -3.810 -2.920 31.660 1.00 83.50 97 LYS A C 1
ATOM 797 O O . LYS A 1 97 ? -3.203 -2.862 32.720 1.00 83.50 97 LYS A O 1
ATOM 802 N N . ILE A 1 98 ? -4.939 -2.264 31.411 1.00 83.38 98 ILE A N 1
ATOM 803 C CA . ILE A 1 98 ? -5.563 -1.335 32.349 1.00 83.38 98 ILE A CA 1
ATOM 804 C C . ILE A 1 98 ? -6.956 -1.864 32.693 1.00 83.38 98 ILE A C 1
ATOM 806 O O . ILE A 1 98 ? -7.870 -1.762 31.866 1.00 83.38 98 ILE A O 1
ATOM 810 N N . PRO A 1 99 ? -7.113 -2.501 33.868 1.00 75.31 99 PRO A N 1
ATOM 811 C CA . PRO A 1 99 ? -8.379 -3.089 34.284 1.00 75.31 99 PRO A CA 1
ATOM 812 C C . PRO A 1 99 ? -9.394 -2.052 34.800 1.00 75.31 99 PRO A C 1
ATOM 814 O O . PRO A 1 99 ? -10.594 -2.261 34.615 1.00 75.31 99 PRO A O 1
ATOM 817 N N . GLU A 1 100 ? -8.938 -0.929 35.362 1.00 80.38 100 GLU A N 1
ATOM 818 C CA . GLU A 1 100 ? -9.767 0.100 36.019 1.00 80.38 100 GLU A CA 1
ATOM 819 C C . GLU A 1 100 ? -9.432 1.513 35.511 1.00 80.38 100 GLU A C 1
ATOM 821 O O . GLU A 1 100 ? -8.412 1.704 34.857 1.00 80.38 100 GLU A O 1
ATOM 826 N N . GLU A 1 101 ? -10.335 2.482 35.716 1.00 82.88 101 GLU A N 1
ATOM 827 C CA . GLU A 1 101 ? -10.136 3.913 35.374 1.00 82.88 101 GLU A CA 1
ATOM 828 C C . GLU A 1 101 ? -9.731 4.193 33.912 1.00 82.88 101 GLU A C 1
ATOM 830 O O . GLU A 1 101 ? -9.148 5.216 33.564 1.00 82.88 101 GLU A O 1
ATOM 835 N N . ARG A 1 102 ? -10.076 3.279 32.999 1.00 85.88 102 ARG A N 1
ATOM 836 C CA . ARG A 1 102 ? -9.633 3.287 31.593 1.00 85.88 102 ARG A CA 1
ATOM 837 C C . ARG A 1 102 ? -9.819 4.620 30.863 1.00 85.88 102 ARG A C 1
ATOM 839 O O . ARG A 1 102 ? -9.050 4.901 29.951 1.00 85.88 102 ARG A O 1
ATOM 846 N N . LEU A 1 103 ? -10.841 5.397 31.217 1.00 85.19 103 LEU A N 1
ATOM 847 C CA . LEU A 1 103 ? -11.121 6.701 30.610 1.00 85.19 103 LEU A CA 1
ATOM 848 C C . LEU A 1 103 ? -10.078 7.753 31.002 1.00 85.19 103 LEU A C 1
ATOM 850 O O . LEU A 1 103 ? -9.619 8.488 30.137 1.00 85.19 103 LEU A O 1
ATOM 854 N N . GLU A 1 104 ? -9.648 7.762 32.261 1.00 85.44 104 GLU A N 1
ATOM 855 C CA . GLU A 1 104 ? -8.656 8.704 32.796 1.00 85.44 104 GLU A CA 1
ATOM 856 C C . GLU A 1 104 ? -7.253 8.383 32.277 1.00 85.44 104 GLU A C 1
ATOM 858 O O . GLU A 1 104 ? -6.473 9.263 31.919 1.00 85.44 104 GLU A O 1
ATOM 863 N N . TRP A 1 105 ? -6.955 7.091 32.146 1.00 85.81 105 TRP A N 1
ATOM 864 C CA . TRP A 1 105 ? -5.661 6.629 31.663 1.00 85.81 105 TRP A CA 1
ATOM 865 C C . TRP A 1 105 ? -5.486 6.784 30.149 1.00 85.81 105 TRP A C 1
ATOM 867 O O . TRP A 1 105 ? -4.362 6.942 29.668 1.00 85.81 105 TRP A O 1
ATOM 877 N N . LEU A 1 106 ? -6.564 6.723 29.363 1.00 86.25 106 LEU A N 1
ATOM 878 C CA . LEU A 1 106 ? -6.480 6.655 27.902 1.00 86.25 106 LEU A CA 1
ATOM 879 C C . LEU A 1 106 ? -5.687 7.820 27.261 1.00 86.25 106 LEU A C 1
ATOM 881 O O . LEU A 1 106 ? -4.817 7.522 26.433 1.00 86.25 106 LEU A O 1
ATOM 885 N N . PRO A 1 107 ? -5.895 9.105 27.620 1.00 85.38 107 PRO A N 1
ATOM 886 C CA . PRO A 1 107 ? -5.174 10.235 27.019 1.00 85.38 107 PRO A CA 1
ATOM 887 C C . PRO A 1 107 ? -3.654 10.211 27.238 1.00 85.38 107 PRO A C 1
ATOM 889 O O . PRO A 1 107 ? -2.888 10.700 26.398 1.00 85.38 107 PRO A O 1
ATOM 892 N N . ILE A 1 108 ? -3.199 9.582 28.326 1.00 84.25 108 ILE A N 1
ATOM 893 C CA . ILE A 1 108 ? -1.776 9.414 28.658 1.00 84.25 108 ILE A CA 1
ATOM 894 C C . ILE A 1 108 ? -1.091 8.500 27.629 1.00 84.25 108 ILE A C 1
ATOM 896 O O . ILE A 1 108 ? 0.068 8.706 27.264 1.00 84.25 108 ILE A O 1
ATOM 900 N N . PHE A 1 109 ? -1.825 7.525 27.087 1.00 80.56 109 PHE A N 1
ATOM 901 C CA . PHE A 1 109 ? -1.307 6.522 26.150 1.00 80.56 109 PHE A CA 1
ATOM 902 C C . PHE A 1 109 ? -1.551 6.841 24.675 1.00 80.56 109 PHE A C 1
ATOM 904 O O . PHE A 1 109 ? -1.236 6.041 23.781 1.00 80.56 109 PHE A O 1
ATOM 911 N N . VAL A 1 110 ? -2.073 8.030 24.403 1.00 82.38 110 VAL A N 1
ATOM 912 C CA . VAL A 1 110 ? -2.303 8.555 23.063 1.00 82.38 110 VAL A CA 1
ATOM 913 C C . VAL A 1 110 ? -1.214 9.572 22.729 1.00 82.38 110 VAL A C 1
ATOM 915 O O . VAL A 1 110 ? -0.793 10.367 23.567 1.00 82.38 110 VAL A O 1
ATOM 918 N N . GLY A 1 111 ? -0.712 9.528 21.491 1.00 79.94 111 GLY A N 1
ATOM 919 C CA . GLY A 1 111 ? 0.290 10.486 21.032 1.00 79.94 111 GLY A CA 1
ATOM 920 C C . GLY A 1 111 ? -0.259 11.923 21.041 1.00 79.94 111 GLY A C 1
ATOM 921 O O . GLY A 1 111 ? -1.448 12.103 20.771 1.00 79.94 111 GLY A O 1
ATOM 922 N N . PRO A 1 112 ? 0.581 12.954 21.264 1.00 77.56 112 PRO A N 1
ATOM 923 C CA . PRO A 1 112 ? 0.127 14.341 21.431 1.00 77.56 112 PRO A CA 1
ATOM 924 C C . PRO A 1 112 ? -0.791 14.839 20.305 1.00 77.56 112 PRO A C 1
ATOM 926 O O . PRO A 1 112 ? -1.796 15.486 20.566 1.00 77.56 112 PRO A O 1
ATOM 929 N N . ALA A 1 113 ? -0.512 14.445 19.057 1.00 77.81 113 ALA A N 1
ATOM 930 C CA . ALA A 1 113 ? -1.300 14.819 17.878 1.00 77.81 113 ALA A CA 1
ATOM 931 C C . ALA A 1 113 ? -2.758 14.307 17.877 1.00 77.81 113 ALA A C 1
ATOM 933 O O . ALA A 1 113 ? -3.567 14.770 17.077 1.00 77.81 113 ALA A O 1
ATOM 934 N N . TYR A 1 114 ? -3.094 13.337 18.732 1.00 81.88 114 TYR A N 1
ATOM 935 C CA . TYR A 1 114 ? -4.422 12.722 18.807 1.00 81.88 114 TYR A CA 1
ATOM 936 C C . TYR A 1 114 ? -5.056 12.828 20.194 1.00 81.88 114 TYR A C 1
ATOM 938 O O . TYR A 1 114 ? -6.204 12.418 20.342 1.00 81.88 114 TYR A O 1
ATOM 946 N N . ARG A 1 115 ? -4.331 13.362 21.188 1.00 85.00 115 ARG A N 1
ATOM 947 C CA . ARG A 1 115 ? -4.764 13.416 22.588 1.00 85.00 115 ARG A CA 1
ATOM 948 C C . ARG A 1 115 ? -6.065 14.193 22.740 1.00 85.00 115 ARG A C 1
ATOM 950 O O . ARG A 1 115 ? -7.051 13.595 23.146 1.00 85.00 115 ARG A O 1
ATOM 957 N N . GLN A 1 116 ? -6.079 15.446 22.282 1.00 85.62 116 GLN A N 1
ATOM 958 C CA . GLN A 1 116 ? -7.261 16.308 22.355 1.00 85.62 116 GLN A CA 1
ATOM 959 C C . GLN A 1 116 ? -8.487 15.631 21.737 1.00 85.62 116 GLN A C 1
ATOM 961 O O . GLN A 1 116 ? -9.547 15.557 22.334 1.00 85.62 116 GLN A O 1
ATOM 966 N N . ARG A 1 117 ? -8.321 15.039 20.549 1.00 87.31 117 ARG A N 1
ATOM 967 C CA . ARG A 1 117 ? -9.427 14.369 19.861 1.00 87.31 117 ARG A CA 1
ATOM 968 C C . ARG A 1 117 ? -9.938 13.150 20.625 1.00 87.31 117 ARG A C 1
ATOM 970 O O . ARG A 1 117 ? -11.121 12.847 20.535 1.00 87.31 117 ARG A O 1
ATOM 977 N N . VAL A 1 118 ? -9.058 12.411 21.297 1.00 86.81 118 VAL A N 1
ATOM 978 C CA . VAL A 1 118 ? -9.471 11.276 22.124 1.00 86.81 118 VAL A CA 1
ATOM 979 C C . VAL A 1 118 ? -10.194 11.764 23.372 1.00 86.81 118 VAL A C 1
ATOM 981 O O . VAL A 1 118 ? -11.241 11.204 23.663 1.00 86.81 118 VAL A O 1
ATOM 984 N N . GLU A 1 119 ? -9.693 12.804 24.040 1.00 89.94 119 GLU A N 1
ATOM 985 C CA . GLU A 1 119 ? -10.353 13.451 25.184 1.00 89.94 119 GLU A CA 1
ATOM 986 C C . GLU A 1 119 ? -11.768 13.910 24.806 1.00 89.94 119 GLU A C 1
ATOM 988 O O . GLU A 1 119 ? -12.731 13.446 25.410 1.00 89.94 119 GLU A O 1
ATOM 993 N N . ASP A 1 120 ? -11.922 14.663 23.712 1.00 89.19 120 ASP A N 1
ATOM 994 C CA . ASP A 1 120 ? -13.232 15.115 23.217 1.00 89.19 120 ASP A CA 1
ATOM 995 C C . ASP A 1 120 ? -14.202 13.943 22.945 1.00 89.19 120 ASP A C 1
ATOM 997 O O . ASP A 1 120 ? -15.414 14.051 23.123 1.00 89.19 120 ASP A O 1
ATOM 1001 N N . LEU A 1 121 ? -13.679 12.809 22.460 1.00 88.25 121 LEU A N 1
ATOM 1002 C CA . LEU A 1 121 ? -14.478 11.627 22.125 1.00 88.25 121 LEU A CA 1
ATOM 1003 C C . LEU A 1 121 ? -14.868 10.793 23.348 1.00 88.25 121 LEU A C 1
ATOM 1005 O O . LEU A 1 121 ? -15.773 9.967 23.219 1.00 88.25 121 LEU A O 1
ATOM 1009 N N . ILE A 1 122 ? -14.182 10.949 24.484 1.00 90.31 122 ILE A N 1
ATOM 1010 C CA . ILE A 1 122 ? -14.464 10.199 25.716 1.00 90.31 122 ILE A CA 1
ATOM 1011 C C . ILE A 1 122 ? -15.148 11.038 26.798 1.00 90.31 122 ILE A C 1
ATOM 1013 O O . ILE A 1 122 ? -15.818 10.447 27.638 1.00 90.31 122 ILE A O 1
ATOM 1017 N N . ASP A 1 123 ? -15.045 12.368 26.743 1.00 87.44 123 ASP A N 1
ATOM 1018 C CA . ASP A 1 123 ? -15.594 13.317 27.727 1.00 87.44 123 ASP A CA 1
ATOM 1019 C C . ASP A 1 123 ? -17.102 13.117 27.989 1.00 87.44 123 ASP A C 1
ATOM 1021 O O . ASP A 1 123 ? -17.579 13.175 29.117 1.00 87.44 123 ASP A O 1
ATOM 1025 N N . GLY A 1 124 ? -17.865 12.748 26.956 1.00 83.38 124 GLY A N 1
ATOM 1026 C CA . GLY A 1 124 ? -19.306 12.482 27.061 1.00 83.38 124 GLY A CA 1
ATOM 1027 C C . GLY A 1 124 ? -19.701 11.074 27.534 1.00 83.38 124 GLY A C 1
ATOM 1028 O O . GLY A 1 124 ? -20.873 10.706 27.417 1.00 83.38 124 GLY A O 1
ATOM 1029 N N . HIS A 1 125 ? -18.765 10.238 27.994 1.00 87.94 125 HIS A N 1
ATOM 1030 C CA . HIS A 1 125 ? -19.027 8.828 28.297 1.00 87.94 125 HIS A CA 1
ATOM 1031 C C . HIS A 1 125 ? -18.705 8.452 29.746 1.00 87.94 125 HIS A C 1
ATOM 1033 O O . HIS A 1 125 ? -17.582 8.589 30.204 1.00 87.94 125 HIS A O 1
ATOM 1039 N N . THR A 1 126 ? -19.679 7.852 30.439 1.00 83.50 126 THR A N 1
ATOM 1040 C CA . THR A 1 126 ? -19.519 7.351 31.819 1.00 83.50 126 THR A CA 1
ATOM 1041 C C . THR A 1 126 ? -18.990 5.919 31.894 1.00 83.50 126 THR A C 1
ATOM 1043 O O . THR A 1 126 ? -18.567 5.463 32.951 1.00 83.50 126 THR A O 1
ATOM 1046 N N . THR A 1 127 ? -19.014 5.176 30.781 1.00 89.81 127 THR A N 1
ATOM 1047 C CA . THR A 1 127 ? -18.550 3.784 30.731 1.00 89.81 127 THR A CA 1
ATOM 1048 C C . THR A 1 127 ? -17.495 3.587 29.654 1.00 89.81 127 THR A C 1
ATOM 1050 O O . THR A 1 127 ? -17.593 4.118 28.544 1.00 89.81 127 THR A O 1
ATOM 1053 N N . TRP A 1 128 ? -16.512 2.734 29.955 1.00 88.56 128 TRP A N 1
ATOM 1054 C CA . TRP A 1 128 ? -15.484 2.330 28.993 1.00 88.56 128 TRP A CA 1
ATOM 1055 C C . TRP A 1 128 ? -16.078 1.744 27.706 1.00 88.56 128 TRP A C 1
ATOM 1057 O O . TRP A 1 128 ? -15.599 2.043 26.617 1.00 88.56 128 TRP A O 1
ATOM 1067 N N . SER A 1 129 ? -17.140 0.940 27.814 1.00 88.81 129 SER A N 1
ATOM 1068 C CA . SER A 1 129 ? -17.786 0.316 26.653 1.00 88.81 129 SER A CA 1
ATOM 1069 C C . SER A 1 129 ? -18.330 1.361 25.668 1.00 88.81 129 SER A C 1
ATOM 1071 O O . SER A 1 129 ? -18.069 1.272 24.465 1.00 88.81 129 SER A O 1
ATOM 1073 N N . ALA A 1 130 ? -19.006 2.402 26.174 1.00 88.56 130 ALA A N 1
ATOM 1074 C CA . ALA A 1 130 ? -19.527 3.494 25.351 1.00 88.56 130 ALA A CA 1
ATOM 1075 C C . ALA A 1 130 ? -18.401 4.309 24.689 1.00 88.56 130 ALA A C 1
ATOM 1077 O O . ALA A 1 130 ? -18.434 4.533 23.477 1.00 88.56 130 ALA A O 1
ATOM 1078 N N . ALA A 1 131 ? -17.356 4.659 25.445 1.00 90.38 131 ALA A N 1
ATOM 1079 C CA . ALA A 1 131 ? -16.183 5.351 24.911 1.00 90.38 131 ALA A CA 1
ATOM 1080 C C . ALA A 1 131 ? -15.450 4.526 23.841 1.00 90.38 131 ALA A C 1
ATOM 1082 O O . ALA A 1 131 ? -15.140 5.028 22.758 1.00 90.38 131 ALA A O 1
ATOM 1083 N N . LYS A 1 132 ? -15.230 3.229 24.096 1.00 90.19 132 LYS A N 1
ATOM 1084 C CA . LYS A 1 132 ? -14.617 2.293 23.142 1.00 90.19 132 LYS A CA 1
ATOM 1085 C C . LYS A 1 132 ? -15.424 2.238 21.845 1.00 90.19 132 LYS A C 1
ATOM 1087 O O . LYS A 1 132 ? -14.836 2.298 20.764 1.00 90.19 132 LYS A O 1
ATOM 1092 N N . ALA A 1 133 ? -16.753 2.166 21.932 1.00 89.25 133 ALA A N 1
ATOM 1093 C CA . ALA A 1 133 ? -17.627 2.166 20.763 1.00 89.25 133 ALA A CA 1
ATOM 1094 C C . ALA A 1 133 ? -17.520 3.472 19.956 1.00 89.25 133 ALA A C 1
ATOM 1096 O O . ALA A 1 133 ? -17.362 3.419 18.734 1.00 89.25 133 ALA A O 1
ATOM 1097 N N . SER A 1 134 ? -17.525 4.633 20.616 1.00 89.94 134 SER A N 1
ATOM 1098 C CA . SER A 1 134 ? -17.361 5.939 19.961 1.00 89.94 134 SER A CA 1
ATOM 1099 C C . SER A 1 134 ? -16.008 6.088 19.269 1.00 89.94 134 SER A C 1
ATOM 1101 O O . SER A 1 134 ? -15.954 6.495 18.105 1.00 89.94 134 SER A O 1
ATOM 1103 N N . LEU A 1 135 ? -14.920 5.676 19.927 1.00 89.50 135 LEU A N 1
ATOM 1104 C CA . LEU A 1 135 ? -13.573 5.681 19.352 1.00 89.50 135 LEU A CA 1
ATOM 1105 C C . LEU A 1 135 ? -13.480 4.759 18.132 1.00 89.50 135 LEU A C 1
ATOM 1107 O O . LEU A 1 135 ? -12.951 5.154 17.091 1.00 89.50 135 LEU A O 1
ATOM 1111 N N . LEU A 1 136 ? -14.021 3.541 18.229 1.00 89.50 136 LEU A N 1
ATOM 1112 C CA . LEU A 1 136 ? -14.060 2.599 17.110 1.00 89.50 136 LEU A CA 1
ATOM 1113 C C . LEU A 1 136 ? -14.890 3.138 15.944 1.00 89.50 136 LEU A C 1
ATOM 1115 O O . LEU A 1 136 ? -14.469 3.001 14.796 1.00 89.50 136 LEU A O 1
ATOM 1119 N N . ARG A 1 137 ? -16.028 3.785 16.218 1.00 88.62 137 ARG A N 1
ATOM 1120 C CA . ARG A 1 137 ? -16.881 4.397 15.193 1.00 88.62 137 ARG A CA 1
ATOM 1121 C C . ARG A 1 137 ? -16.167 5.549 14.491 1.00 88.62 137 ARG A C 1
ATOM 1123 O O . ARG A 1 137 ? -16.077 5.544 13.265 1.00 88.62 137 ARG A O 1
ATOM 1130 N N . TYR A 1 138 ? -15.614 6.497 15.250 1.00 89.00 138 TYR A N 1
ATOM 1131 C CA . TYR A 1 138 ? -14.924 7.664 14.700 1.00 89.00 138 TYR A CA 1
ATOM 1132 C C . TYR A 1 138 ? -13.684 7.259 13.899 1.00 89.00 138 TYR A C 1
ATOM 1134 O O . TYR A 1 138 ? -13.567 7.591 12.720 1.00 89.00 138 TYR A O 1
ATOM 1142 N N . TYR A 1 139 ? -12.765 6.494 14.497 1.00 85.19 139 TYR A N 1
ATOM 1143 C CA . TYR A 1 139 ? -11.540 6.094 13.805 1.00 85.19 139 TYR A CA 1
ATOM 1144 C C . TYR A 1 139 ? -11.792 5.035 12.727 1.00 85.19 139 TYR A C 1
ATOM 1146 O O . TYR A 1 139 ? -11.010 4.936 11.783 1.00 85.19 139 TYR A O 1
ATOM 1154 N N . GLY A 1 140 ? -12.881 4.269 12.822 1.00 82.81 140 GLY A N 1
ATOM 1155 C CA . GLY A 1 140 ? -13.379 3.414 11.747 1.00 82.81 140 GLY A CA 1
ATOM 1156 C C . GLY A 1 140 ? -13.775 4.236 10.522 1.00 82.81 140 GLY A C 1
ATOM 1157 O O . GLY A 1 140 ? -13.198 4.038 9.453 1.00 82.81 140 GLY A O 1
ATOM 1158 N N . ALA A 1 141 ? -14.667 5.215 10.695 1.00 82.44 141 ALA A N 1
ATOM 1159 C CA . ALA A 1 141 ? -15.088 6.130 9.632 1.00 82.44 141 ALA A CA 1
ATOM 1160 C C . ALA A 1 141 ? -13.915 6.955 9.075 1.00 82.44 141 ALA A C 1
ATOM 1162 O O . ALA A 1 141 ? -13.758 7.085 7.864 1.00 82.44 141 ALA A O 1
ATOM 1163 N N . PHE A 1 142 ? -13.021 7.441 9.939 1.00 80.94 142 PHE A N 1
ATOM 1164 C CA . PHE A 1 142 ? -11.807 8.151 9.532 1.00 80.94 142 PHE A CA 1
ATOM 1165 C C . PHE A 1 142 ? -10.876 7.269 8.684 1.00 80.94 142 PHE A C 1
ATOM 1167 O O . PHE A 1 142 ? -10.367 7.699 7.646 1.00 80.94 142 PHE A O 1
ATOM 1174 N N . ASN A 1 143 ? -10.667 6.011 9.088 1.00 76.81 143 ASN A N 1
ATOM 1175 C CA . ASN A 1 143 ? -9.869 5.061 8.314 1.00 76.81 143 ASN A CA 1
ATOM 1176 C C . ASN A 1 143 ? -10.534 4.715 6.975 1.00 76.81 143 ASN A C 1
ATOM 1178 O O . ASN A 1 143 ? -9.817 4.575 5.984 1.00 76.81 143 ASN A O 1
ATOM 1182 N N . GLN A 1 144 ? -11.864 4.602 6.933 1.00 74.50 144 GLN A N 1
ATOM 1183 C CA . GLN A 1 144 ? -12.627 4.402 5.698 1.00 74.50 144 GLN A CA 1
ATOM 1184 C C . GLN A 1 144 ? -12.496 5.606 4.762 1.00 74.50 144 GLN A C 1
ATOM 1186 O O . GLN A 1 144 ? -12.158 5.425 3.597 1.00 74.50 144 GLN A O 1
ATOM 1191 N N . ALA A 1 145 ? -12.649 6.833 5.265 1.00 74.75 145 ALA A N 1
ATOM 1192 C CA . ALA A 1 145 ? -12.477 8.057 4.480 1.00 74.75 145 ALA A CA 1
ATOM 1193 C C . ALA A 1 145 ? -11.060 8.165 3.894 1.00 74.75 145 ALA A C 1
ATOM 1195 O O . ALA A 1 145 ? -10.879 8.475 2.717 1.00 74.75 145 ALA A O 1
ATOM 1196 N N . ARG A 1 146 ? -10.037 7.814 4.684 1.00 72.56 146 ARG A N 1
ATOM 1197 C CA . ARG A 1 146 ? -8.648 7.757 4.210 1.00 72.56 146 ARG A CA 1
ATOM 1198 C C . ARG A 1 146 ? -8.438 6.695 3.124 1.00 72.56 146 ARG A C 1
ATOM 1200 O O . ARG A 1 146 ? -7.603 6.884 2.242 1.00 72.56 146 ARG A O 1
ATOM 1207 N N . GLN A 1 147 ? -9.181 5.590 3.187 1.00 73.69 147 GLN A N 1
ATOM 1208 C CA . GLN A 1 147 ? -9.141 4.507 2.201 1.00 73.69 147 GLN A CA 1
ATOM 1209 C C . GLN A 1 147 ? -9.991 4.773 0.957 1.00 73.69 147 GLN A C 1
ATOM 1211 O O . GLN A 1 147 ? -9.639 4.295 -0.116 1.00 73.69 147 GLN A O 1
ATOM 1216 N N . ALA A 1 148 ? -11.039 5.591 1.040 1.00 76.31 148 ALA A N 1
ATOM 1217 C CA . ALA A 1 148 ? -11.904 5.893 -0.100 1.00 76.31 148 ALA A CA 1
ATOM 1218 C C . ALA A 1 148 ? -11.133 6.530 -1.275 1.00 76.31 148 ALA A C 1
ATOM 1220 O O . ALA A 1 148 ? -11.411 6.243 -2.437 1.00 76.31 148 ALA A O 1
ATOM 1221 N N . GLY A 1 149 ? -10.109 7.344 -0.987 1.00 81.75 149 GLY A N 1
ATOM 1222 C CA . GLY A 1 149 ? -9.259 7.964 -2.010 1.00 81.75 149 GLY A CA 1
ATOM 1223 C C . GLY A 1 149 ? -8.118 7.082 -2.537 1.00 81.75 149 GLY A C 1
ATOM 1224 O O . GLY A 1 149 ? -7.497 7.431 -3.542 1.00 81.75 149 GLY A O 1
ATOM 1225 N N . LEU A 1 150 ? -7.809 5.956 -1.886 1.00 84.38 150 LEU A N 1
ATOM 1226 C CA . LEU A 1 150 ? -6.659 5.108 -2.229 1.00 84.38 150 LEU A CA 1
ATOM 1227 C C . LEU A 1 150 ? -6.756 4.497 -3.641 1.00 84.38 150 LEU A C 1
ATOM 1229 O O . LEU A 1 150 ? -5.791 4.643 -4.393 1.00 84.38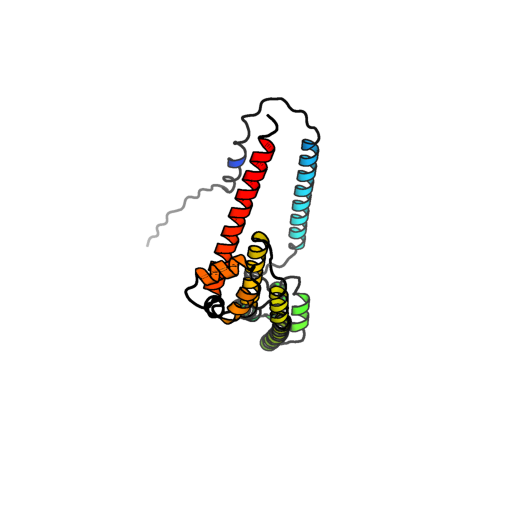 150 LEU A O 1
ATOM 1233 N N . PRO A 1 151 ? -7.894 3.913 -4.069 1.00 84.44 151 PRO A N 1
ATOM 1234 C CA . PRO A 1 151 ? -8.046 3.400 -5.434 1.00 84.44 151 PRO A CA 1
ATOM 1235 C C . PRO A 1 151 ? -7.873 4.478 -6.513 1.00 84.44 151 PRO A C 1
ATOM 1237 O O . PRO A 1 151 ? -7.251 4.237 -7.544 1.00 84.44 151 PRO A O 1
ATOM 1240 N N . SER A 1 152 ? -8.382 5.690 -6.277 1.00 86.25 152 SER A N 1
ATOM 1241 C CA . SER A 1 152 ? -8.220 6.815 -7.209 1.00 86.25 152 SER A CA 1
ATOM 1242 C C . SER A 1 152 ? -6.762 7.272 -7.309 1.00 86.25 152 SER A C 1
ATOM 1244 O O . SER A 1 152 ? -6.281 7.574 -8.400 1.00 86.25 152 SER A O 1
ATOM 1246 N N . ARG A 1 153 ? -6.030 7.263 -6.189 1.00 90.00 153 ARG A N 1
ATOM 1247 C CA . ARG A 1 153 ? -4.589 7.558 -6.159 1.00 90.00 153 ARG A CA 1
ATOM 1248 C C . ARG A 1 153 ? -3.760 6.477 -6.849 1.00 90.00 153 ARG A C 1
ATOM 1250 O O . ARG A 1 153 ? -2.795 6.831 -7.520 1.00 90.00 153 ARG A O 1
ATOM 1257 N N . LEU A 1 154 ? -4.144 5.202 -6.730 1.00 90.56 154 LEU A N 1
ATOM 1258 C CA . LEU A 1 154 ? -3.513 4.108 -7.474 1.00 90.56 154 LEU A CA 1
ATOM 1259 C C . LEU A 1 154 ? -3.675 4.319 -8.985 1.00 90.56 154 LEU A C 1
ATOM 1261 O O . LEU A 1 154 ? -2.674 4.356 -9.688 1.00 90.56 154 LEU A O 1
ATOM 1265 N N . ARG A 1 155 ? -4.891 4.600 -9.473 1.00 89.06 155 ARG A N 1
ATOM 1266 C CA . ARG A 1 155 ? -5.111 4.892 -10.904 1.00 89.06 155 ARG A CA 1
ATOM 1267 C C . ARG A 1 155 ? -4.303 6.094 -11.397 1.00 89.06 155 ARG A C 1
ATOM 1269 O O . ARG A 1 155 ? -3.738 6.069 -12.486 1.00 89.06 155 ARG A O 1
ATOM 1276 N N . GLN A 1 156 ? -4.212 7.158 -10.597 1.00 91.19 156 GLN A N 1
ATOM 1277 C CA . GLN A 1 156 ? -3.378 8.315 -10.939 1.00 91.19 156 GLN A CA 1
ATOM 1278 C C . GLN A 1 156 ? -1.885 7.953 -10.981 1.00 91.19 156 GLN A C 1
ATOM 1280 O O . GLN A 1 156 ? -1.140 8.472 -11.811 1.00 91.19 156 GLN A O 1
ATOM 1285 N N . HIS A 1 157 ? -1.437 7.081 -10.079 1.00 93.38 157 HIS A N 1
ATOM 1286 C CA . HIS A 1 157 ? -0.074 6.569 -10.064 1.00 93.38 157 HIS A CA 1
ATOM 1287 C C . HIS A 1 157 ? 0.223 5.688 -11.292 1.00 93.38 157 HIS A C 1
ATOM 1289 O O . HIS A 1 157 ? 1.265 5.881 -11.916 1.00 93.38 157 HIS A O 1
ATOM 1295 N N . GLU A 1 158 ? -0.716 4.827 -11.695 1.00 92.81 158 GLU A N 1
ATOM 1296 C CA . GLU A 1 158 ? -0.677 4.017 -12.925 1.00 92.81 158 GLU A CA 1
ATOM 1297 C C . GLU A 1 158 ? -0.638 4.865 -14.203 1.00 92.81 158 GLU A C 1
ATOM 1299 O O . GLU A 1 158 ? 0.088 4.552 -15.146 1.00 92.81 158 GLU A O 1
ATOM 1304 N N . ALA A 1 159 ? -1.356 5.990 -14.226 1.00 91.62 159 ALA A N 1
ATOM 1305 C CA . ALA A 1 159 ? -1.319 6.930 -15.346 1.00 91.62 159 ALA A CA 1
ATOM 1306 C C . ALA A 1 159 ? 0.042 7.641 -15.490 1.00 91.62 159 ALA A C 1
ATOM 1308 O O . ALA A 1 159 ? 0.431 8.028 -16.593 1.00 91.62 159 ALA A O 1
ATOM 1309 N N . ARG A 1 160 ? 0.791 7.805 -14.392 1.00 91.38 160 ARG A N 1
ATOM 1310 C CA . ARG A 1 160 ? 2.122 8.438 -14.372 1.00 91.38 160 ARG A CA 1
ATOM 1311 C C . ARG A 1 160 ? 3.213 7.420 -14.694 1.00 91.38 160 ARG A C 1
ATOM 1313 O O . ARG A 1 160 ? 3.998 7.046 -13.823 1.00 91.38 160 ARG A O 1
ATOM 1320 N N . ARG A 1 161 ? 3.237 6.977 -15.949 1.00 90.00 161 ARG A N 1
ATOM 1321 C CA . ARG A 1 161 ? 4.146 5.933 -16.437 1.00 90.00 161 ARG A CA 1
ATOM 1322 C C . ARG A 1 161 ? 5.616 6.350 -16.291 1.00 90.00 161 ARG A C 1
ATOM 1324 O O . ARG A 1 161 ? 5.971 7.450 -16.725 1.00 90.00 161 ARG A O 1
ATOM 1331 N N . PRO A 1 162 ? 6.477 5.514 -15.688 1.00 91.69 162 PRO A N 1
ATOM 1332 C CA . PRO A 1 162 ? 7.903 5.786 -15.641 1.00 91.69 162 PRO A CA 1
ATOM 1333 C C . PRO A 1 162 ? 8.524 5.614 -17.034 1.00 91.69 162 PRO A C 1
ATOM 1335 O O . PRO A 1 162 ? 8.060 4.816 -17.841 1.00 91.69 162 PRO A O 1
ATOM 1338 N N . ASN A 1 163 ? 9.578 6.381 -17.310 1.00 87.56 163 ASN A N 1
ATOM 1339 C CA . ASN A 1 163 ? 10.286 6.373 -18.595 1.00 87.56 163 ASN A CA 1
ATOM 1340 C C . ASN A 1 163 ? 11.756 5.945 -18.488 1.00 87.56 163 ASN A C 1
ATOM 1342 O O . ASN A 1 163 ? 12.299 5.414 -19.443 1.00 87.56 163 ASN A O 1
ATOM 1346 N N . LYS A 1 164 ? 12.400 6.177 -17.339 1.00 88.56 164 LYS A N 1
ATOM 1347 C CA . LYS A 1 164 ? 13.795 5.793 -17.077 1.00 88.56 164 LYS A CA 1
ATOM 1348 C C . LYS A 1 164 ? 13.862 4.598 -16.121 1.00 88.56 164 LYS A C 1
ATOM 1350 O O . LYS A 1 164 ? 13.019 4.532 -15.215 1.00 88.56 164 LYS A O 1
ATOM 1355 N N . PRO A 1 165 ? 14.870 3.716 -16.213 1.00 86.19 165 PRO A N 1
ATOM 1356 C CA . PRO A 1 165 ? 15.028 2.566 -15.317 1.00 86.19 165 PRO A CA 1
ATOM 1357 C C . PRO A 1 165 ? 15.030 2.951 -13.831 1.00 86.19 165 PRO A C 1
ATOM 1359 O O . PRO A 1 165 ? 14.235 2.429 -13.049 1.00 86.19 165 PRO A O 1
ATOM 1362 N N . LYS A 1 166 ? 15.803 3.980 -13.450 1.00 89.75 166 LYS A N 1
ATOM 1363 C CA . LYS A 1 166 ? 15.826 4.518 -12.073 1.00 89.75 166 LYS A CA 1
ATOM 1364 C C . LYS A 1 166 ? 14.446 4.972 -11.585 1.00 89.75 166 LYS A C 1
ATOM 1366 O O . LYS A 1 166 ? 14.059 4.719 -10.446 1.00 89.75 166 LYS A O 1
ATOM 1371 N N . ASN A 1 167 ? 13.693 5.650 -12.451 1.00 92.94 167 ASN A N 1
ATOM 1372 C CA . ASN A 1 167 ? 12.343 6.109 -12.129 1.00 92.94 167 ASN A CA 1
ATOM 1373 C C . ASN A 1 167 ? 11.364 4.937 -12.039 1.00 92.94 167 ASN A C 1
ATOM 1375 O O . ASN A 1 167 ? 10.446 4.986 -11.227 1.00 92.94 167 ASN A O 1
ATOM 1379 N N . THR A 1 168 ? 11.577 3.887 -12.831 1.00 93.81 168 THR A N 1
ATOM 1380 C CA . THR A 1 168 ? 10.750 2.677 -12.838 1.00 93.81 168 THR A CA 1
ATOM 1381 C C . THR A 1 168 ? 10.864 1.917 -11.526 1.00 93.81 168 THR A C 1
ATOM 1383 O O . THR A 1 168 ? 9.839 1.535 -10.976 1.00 93.81 168 THR A O 1
ATOM 1386 N N . ILE A 1 169 ? 12.067 1.785 -10.962 1.00 94.19 169 ILE A N 1
ATOM 1387 C CA . ILE A 1 169 ? 12.272 1.168 -9.641 1.00 94.19 169 ILE A CA 1
ATOM 1388 C C . ILE A 1 169 ? 11.506 1.937 -8.555 1.00 94.19 169 ILE A C 1
ATOM 1390 O O . ILE A 1 169 ? 10.666 1.369 -7.860 1.00 94.19 169 ILE A O 1
ATOM 1394 N N . ASN A 1 170 ? 11.709 3.256 -8.473 1.00 94.25 170 ASN A N 1
ATOM 1395 C CA . ASN A 1 170 ? 10.996 4.104 -7.509 1.00 94.25 170 ASN A CA 1
ATOM 1396 C C . ASN A 1 170 ? 9.472 4.057 -7.705 1.00 94.25 170 ASN A C 1
ATOM 1398 O O . ASN A 1 170 ? 8.696 4.145 -6.750 1.00 94.25 170 ASN A O 1
ATOM 1402 N N . TRP A 1 171 ? 9.031 3.969 -8.960 1.00 95.56 171 TRP A N 1
ATOM 1403 C CA . TRP A 1 171 ? 7.623 3.849 -9.305 1.00 95.56 171 TRP A CA 1
ATOM 1404 C C . TRP A 1 171 ? 7.059 2.504 -8.825 1.00 95.56 171 TRP A C 1
ATOM 1406 O O . TRP A 1 171 ? 6.039 2.501 -8.143 1.00 95.56 171 TRP A O 1
ATOM 1416 N N . LEU A 1 172 ? 7.765 1.394 -9.063 1.00 95.19 172 LEU A N 1
ATOM 1417 C CA . LEU A 1 172 ? 7.402 0.047 -8.610 1.00 95.19 172 LEU A CA 1
ATOM 1418 C C . LEU A 1 172 ? 7.254 -0.017 -7.082 1.00 95.19 172 LEU A C 1
ATOM 1420 O O . LEU A 1 172 ? 6.247 -0.515 -6.574 1.00 95.19 172 LEU A O 1
ATOM 1424 N N . GLU A 1 173 ? 8.210 0.533 -6.333 1.00 93.62 173 GLU A N 1
ATOM 1425 C CA . GLU A 1 173 ? 8.155 0.577 -4.864 1.00 93.62 173 GLU A CA 1
ATOM 1426 C C . GLU A 1 173 ? 6.920 1.327 -4.340 1.00 93.62 173 GLU A C 1
ATOM 1428 O O . GLU A 1 173 ? 6.259 0.907 -3.381 1.00 93.62 173 GLU A O 1
ATOM 1433 N N . ARG A 1 174 ? 6.556 2.433 -4.996 1.00 93.06 174 ARG A N 1
ATOM 1434 C CA . ARG A 1 174 ? 5.328 3.169 -4.671 1.00 93.06 174 ARG A CA 1
ATOM 1435 C C . ARG A 1 174 ? 4.083 2.372 -5.051 1.00 93.06 174 ARG A C 1
ATOM 1437 O O . ARG A 1 174 ? 3.142 2.332 -4.257 1.00 93.06 174 ARG A O 1
ATOM 1444 N N . HIS A 1 175 ? 4.097 1.693 -6.195 1.00 92.62 175 HIS A N 1
ATOM 1445 C CA . HIS A 1 175 ? 2.991 0.866 -6.669 1.00 92.62 175 HIS A CA 1
ATOM 1446 C C . HIS A 1 175 ? 2.667 -0.258 -5.681 1.00 92.62 175 HIS A C 1
ATOM 1448 O O . HIS A 1 175 ? 1.520 -0.414 -5.257 1.00 92.62 175 HIS A O 1
ATOM 1454 N N . THR A 1 176 ? 3.688 -0.995 -5.227 1.00 91.38 176 THR A N 1
ATOM 1455 C CA . THR A 1 176 ? 3.508 -2.079 -4.247 1.00 91.38 176 THR A CA 1
ATOM 1456 C C . THR A 1 176 ? 3.006 -1.559 -2.898 1.00 91.38 176 THR A C 1
ATOM 1458 O O . THR A 1 176 ? 2.164 -2.196 -2.263 1.00 91.38 176 THR A O 1
ATOM 1461 N N . SER A 1 177 ? 3.422 -0.355 -2.487 1.00 89.19 177 SER A N 1
ATOM 1462 C CA . SER A 1 177 ? 2.888 0.300 -1.287 1.00 89.19 177 SER A CA 1
ATOM 1463 C C . SER A 1 177 ? 1.393 0.618 -1.411 1.00 89.19 177 SER A C 1
ATOM 1465 O O . SER A 1 177 ? 0.638 0.350 -0.474 1.00 89.19 177 SER A O 1
ATOM 1467 N N . PHE A 1 178 ? 0.938 1.132 -2.559 1.00 89.12 178 PHE A N 1
ATOM 1468 C CA . PHE A 1 178 ? -0.490 1.370 -2.802 1.00 89.12 178 PHE A CA 1
ATOM 1469 C C . PHE A 1 178 ? -1.301 0.071 -2.800 1.00 89.12 178 PHE A C 1
ATOM 1471 O O . PHE A 1 178 ? -2.324 -0.000 -2.119 1.00 89.12 178 PHE A O 1
ATOM 1478 N N . CYS A 1 179 ? -0.821 -0.970 -3.485 1.00 87.75 179 CYS A N 1
ATOM 1479 C CA . CYS A 1 179 ? -1.500 -2.267 -3.547 1.00 87.75 179 CYS A CA 1
ATOM 1480 C C . CYS A 1 179 ? -1.676 -2.882 -2.148 1.00 87.75 179 CYS A C 1
ATOM 1482 O O . CYS A 1 179 ? -2.768 -3.319 -1.790 1.00 87.75 179 CYS A O 1
ATOM 1484 N N . ARG A 1 180 ? -0.630 -2.832 -1.308 1.00 84.88 180 ARG A N 1
ATOM 1485 C CA . ARG A 1 180 ? -0.671 -3.318 0.086 1.00 84.88 180 ARG A CA 1
ATOM 1486 C C . ARG A 1 180 ? -1.619 -2.528 0.986 1.00 84.88 180 ARG A C 1
ATOM 1488 O O . ARG A 1 180 ? -2.130 -3.076 1.957 1.00 84.88 180 ARG A O 1
ATOM 1495 N N . GLN A 1 181 ? -1.826 -1.243 0.701 1.00 82.44 181 GLN A N 1
ATOM 1496 C CA . GLN A 1 181 ? -2.770 -0.411 1.449 1.00 82.44 181 GLN A CA 1
ATOM 1497 C C . GLN A 1 181 ? -4.227 -0.668 1.051 1.00 82.44 181 GLN A C 1
ATOM 1499 O O . GLN A 1 181 ? -5.106 -0.494 1.894 1.00 82.44 181 GLN A O 1
ATOM 1504 N N . ILE A 1 182 ? -4.474 -1.058 -0.205 1.00 81.12 182 ILE A N 1
ATOM 1505 C CA . ILE A 1 182 ? -5.812 -1.361 -0.733 1.00 81.12 182 ILE A CA 1
ATOM 1506 C C . ILE A 1 182 ? -6.281 -2.751 -0.296 1.00 81.12 182 ILE A C 1
ATOM 1508 O O . ILE A 1 182 ? -7.425 -2.880 0.126 1.00 81.12 182 ILE A O 1
ATOM 1512 N N . ASP A 1 183 ? -5.398 -3.753 -0.319 1.00 77.62 183 ASP A N 1
ATOM 1513 C CA . ASP A 1 183 ? -5.716 -5.123 0.106 1.00 77.62 183 ASP A CA 1
ATOM 1514 C C . ASP A 1 183 ? -4.866 -5.541 1.329 1.00 77.62 183 ASP A C 1
ATOM 1516 O O . ASP A 1 183 ? -3.924 -6.335 1.215 1.00 77.62 183 ASP A O 1
ATOM 1520 N N . PRO A 1 184 ? -5.158 -5.000 2.530 1.00 66.25 184 PRO A N 1
ATOM 1521 C CA . PRO A 1 184 ? -4.443 -5.352 3.748 1.00 66.25 184 PRO A CA 1
ATOM 1522 C C . PRO A 1 184 ? -4.863 -6.750 4.224 1.00 66.25 184 PRO A C 1
ATOM 1524 O O . PRO A 1 184 ? -5.907 -6.921 4.846 1.00 66.25 184 PRO A O 1
ATOM 1527 N N . GLY A 1 185 ? -4.029 -7.759 3.970 1.00 54.59 185 GLY A N 1
ATOM 1528 C CA . GLY A 1 185 ? -4.149 -9.079 4.608 1.00 54.59 185 GLY A CA 1
ATOM 1529 C C . GLY A 1 185 ? -4.457 -10.254 3.684 1.00 54.59 185 GLY A C 1
ATOM 1530 O O . GLY A 1 185 ? -4.416 -11.390 4.142 1.00 54.59 185 GLY A O 1
ATOM 1531 N N . THR A 1 186 ? -4.680 -10.023 2.393 1.00 50.50 186 THR A N 1
ATOM 1532 C CA . THR A 1 186 ? -4.587 -11.084 1.380 1.00 50.50 186 THR A CA 1
ATOM 1533 C C . THR A 1 186 ? -3.293 -10.904 0.609 1.00 50.50 186 THR A C 1
ATOM 1535 O O . THR A 1 186 ? -2.813 -9.781 0.455 1.00 50.50 186 THR A O 1
ATOM 1538 N N . GLY A 1 187 ? -2.680 -12.014 0.198 1.00 54.97 187 GLY A N 1
ATOM 1539 C CA . GLY A 1 187 ? -1.428 -12.036 -0.544 1.00 54.97 187 GLY A CA 1
ATOM 1540 C C . GLY A 1 187 ? -1.533 -11.193 -1.808 1.00 54.97 187 GLY A C 1
ATOM 1541 O O . GLY A 1 187 ? -1.842 -11.705 -2.878 1.00 54.97 187 GLY A O 1
ATOM 1542 N N . THR A 1 188 ? -1.239 -9.894 -1.696 1.00 60.19 188 THR A N 1
ATOM 1543 C CA . THR A 1 188 ? -1.056 -8.983 -2.835 1.00 60.19 188 THR A CA 1
ATOM 1544 C C . THR A 1 188 ? -0.094 -9.583 -3.845 1.00 60.19 188 THR A C 1
ATOM 1546 O O . THR A 1 188 ? -0.210 -9.286 -5.018 1.00 60.19 188 THR A O 1
ATOM 1549 N N . ASN A 1 189 ? 0.801 -10.465 -3.400 1.00 73.00 189 ASN A N 1
ATOM 1550 C CA . ASN A 1 189 ? 1.720 -11.209 -4.241 1.00 73.00 189 ASN A CA 1
ATOM 1551 C C . ASN A 1 189 ? 1.074 -12.369 -5.025 1.00 73.00 189 ASN A C 1
ATOM 1553 O O . ASN A 1 189 ? 1.506 -12.636 -6.143 1.00 73.00 189 ASN A O 1
ATOM 1557 N N . ASP A 1 190 ? 0.051 -13.029 -4.483 1.00 78.31 190 ASP A N 1
ATOM 1558 C CA . ASP A 1 190 ? -0.580 -14.211 -5.092 1.00 78.31 190 ASP A CA 1
ATOM 1559 C C . ASP A 1 190 ? -1.801 -13.841 -5.947 1.00 78.31 190 ASP A C 1
ATOM 1561 O O . ASP A 1 190 ? -2.185 -14.566 -6.863 1.00 78.31 190 ASP A O 1
ATOM 1565 N N . SER A 1 191 ? -2.392 -12.675 -5.679 1.00 83.06 191 SER A N 1
ATOM 1566 C CA . SER A 1 191 ? -3.498 -12.116 -6.453 1.00 83.06 191 SER A CA 1
ATOM 1567 C C . SER A 1 191 ? -3.040 -11.567 -7.807 1.00 83.06 191 SER A C 1
ATOM 1569 O O . SER A 1 191 ? -1.940 -11.035 -7.948 1.00 83.06 191 SER A O 1
ATOM 1571 N N . THR A 1 192 ? -3.923 -11.627 -8.803 1.00 87.62 192 THR A N 1
ATOM 1572 C CA . THR A 1 192 ? -3.742 -10.999 -10.125 1.00 87.62 192 THR A CA 1
ATOM 1573 C C . THR A 1 192 ? -4.377 -9.607 -10.220 1.00 87.62 192 THR A C 1
ATOM 1575 O O . THR A 1 192 ? -4.251 -8.932 -11.241 1.00 87.62 192 THR A O 1
ATOM 1578 N N . ARG A 1 193 ? -5.046 -9.141 -9.153 1.00 86.38 193 ARG A N 1
ATOM 1579 C CA . ARG A 1 193 ? -5.874 -7.921 -9.144 1.00 86.38 193 ARG A CA 1
ATOM 1580 C C . ARG A 1 193 ? -5.143 -6.667 -9.633 1.00 86.38 193 ARG A C 1
ATOM 1582 O O . ARG A 1 193 ? -5.744 -5.842 -10.312 1.00 86.38 193 ARG A O 1
ATOM 1589 N N . HIS A 1 194 ? -3.864 -6.535 -9.292 1.00 89.62 194 HIS A N 1
ATOM 1590 C CA . HIS A 1 194 ? -3.048 -5.356 -9.612 1.00 89.62 194 HIS A CA 1
ATOM 1591 C C . HIS A 1 194 ? -2.083 -5.594 -10.781 1.00 89.62 194 HIS A C 1
ATOM 1593 O O . HIS A 1 194 ? -1.333 -4.696 -11.159 1.00 89.62 194 HIS A O 1
ATOM 1599 N N . SER A 1 195 ? -2.084 -6.798 -11.365 1.00 91.38 195 SER A N 1
ATOM 1600 C CA . SER A 1 195 ? -1.129 -7.202 -12.404 1.00 91.38 195 SER A CA 1
ATOM 1601 C C . SER A 1 195 ? -1.354 -6.470 -13.724 1.00 91.38 195 SER A C 1
ATOM 1603 O O . SER A 1 195 ? -0.396 -6.060 -14.374 1.00 91.38 195 SER A O 1
ATOM 1605 N N . LEU A 1 196 ? -2.616 -6.241 -14.099 1.00 91.25 196 LEU A N 1
ATOM 1606 C CA . LEU A 1 196 ? -2.959 -5.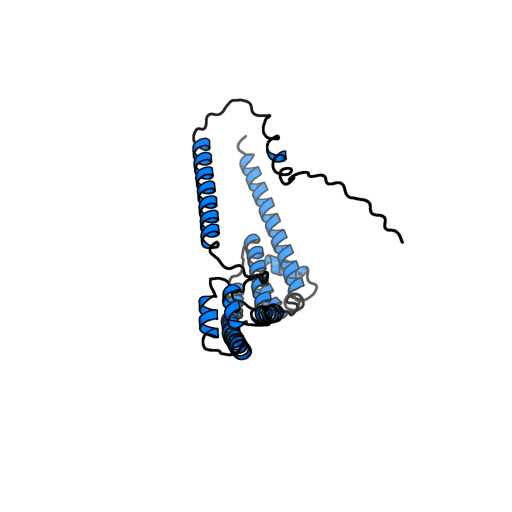487 -15.307 1.00 91.25 196 LEU A CA 1
ATOM 1607 C C . LEU A 1 196 ? -2.499 -4.023 -15.224 1.00 91.25 196 LEU A C 1
ATOM 1609 O O . LEU A 1 196 ? -1.897 -3.520 -16.176 1.00 91.25 196 LEU A O 1
ATOM 1613 N N . GLY A 1 197 ? -2.775 -3.356 -14.099 1.00 90.88 197 GLY A N 1
ATOM 1614 C CA . GLY A 1 197 ? -2.378 -1.965 -13.852 1.00 90.88 197 GLY A CA 1
ATOM 1615 C C . GLY A 1 197 ? -0.860 -1.803 -13.846 1.00 90.88 197 GLY A C 1
ATOM 1616 O O . GLY A 1 197 ? -0.325 -0.947 -14.554 1.00 90.88 197 GLY A O 1
ATOM 1617 N N . LEU A 1 198 ? -0.166 -2.724 -13.167 1.00 93.69 198 LEU A N 1
ATOM 1618 C CA . LEU A 1 198 ? 1.291 -2.819 -13.174 1.00 93.69 198 LEU A CA 1
ATOM 1619 C C . LEU A 1 198 ? 1.842 -2.968 -14.598 1.00 93.69 198 LEU A C 1
ATOM 1621 O O . LEU A 1 198 ? 2.608 -2.120 -15.048 1.00 93.69 198 LEU A O 1
ATOM 1625 N N . PHE A 1 199 ? 1.437 -4.012 -15.327 1.00 94.50 199 PHE A N 1
ATOM 1626 C CA . PHE A 1 199 ? 1.983 -4.302 -16.655 1.00 94.50 199 PHE A CA 1
ATOM 1627 C C . PHE A 1 199 ? 1.736 -3.161 -17.648 1.00 94.50 199 PHE A C 1
ATOM 1629 O O . PHE A 1 199 ? 2.628 -2.788 -18.406 1.00 94.50 199 PHE A O 1
ATOM 1636 N N . SER A 1 200 ? 0.544 -2.562 -17.620 1.00 93.00 200 SER A N 1
ATOM 1637 C CA . SER A 1 200 ? 0.168 -1.495 -18.555 1.00 93.00 200 SER A CA 1
ATOM 1638 C C . SER A 1 200 ? 0.974 -0.209 -18.355 1.00 93.00 200 SER A C 1
ATOM 1640 O O . SER A 1 200 ? 1.189 0.535 -19.316 1.00 93.00 200 SER A O 1
ATOM 1642 N N . ALA A 1 201 ? 1.415 0.058 -17.124 1.00 94.06 201 ALA A N 1
ATOM 1643 C CA . ALA A 1 201 ? 2.159 1.260 -16.773 1.00 94.06 201 ALA A CA 1
ATOM 1644 C C . ALA A 1 201 ? 3.671 1.151 -17.032 1.00 94.06 201 ALA A C 1
ATOM 1646 O O . ALA A 1 201 ? 4.334 2.184 -17.106 1.00 94.06 201 ALA A O 1
ATOM 1647 N N . LEU A 1 202 ? 4.215 -0.062 -17.186 1.00 94.81 202 LEU A N 1
ATOM 1648 C CA . LEU A 1 202 ? 5.650 -0.281 -17.379 1.00 94.81 202 LEU A CA 1
ATOM 1649 C C . LEU A 1 202 ? 6.174 0.272 -18.723 1.00 94.81 202 LEU A C 1
ATOM 1651 O O . LEU A 1 202 ? 5.433 0.287 -19.714 1.00 94.81 202 LEU A O 1
ATOM 1655 N N . PRO A 1 203 ? 7.462 0.676 -18.779 1.00 93.81 203 PRO A N 1
ATOM 1656 C CA . PRO A 1 203 ? 8.147 1.023 -20.023 1.00 93.81 203 PRO A CA 1
ATOM 1657 C C . PRO A 1 203 ? 8.125 -0.129 -21.032 1.00 93.81 203 PRO A C 1
ATOM 1659 O O . PRO A 1 203 ? 8.113 -1.299 -20.643 1.00 93.81 203 PRO A O 1
ATOM 1662 N N . GLN A 1 204 ? 8.162 0.203 -22.325 1.00 93.06 204 GLN A N 1
ATOM 1663 C CA . GLN A 1 204 ? 8.039 -0.776 -23.410 1.00 93.06 204 GLN A CA 1
ATOM 1664 C C . GLN A 1 204 ? 9.086 -1.894 -23.325 1.00 93.06 204 GLN A C 1
ATOM 1666 O O . GLN A 1 204 ? 8.709 -3.060 -23.413 1.00 93.06 204 GLN A O 1
ATOM 1671 N N . ASP A 1 205 ? 10.348 -1.549 -23.082 1.00 92.31 205 ASP A N 1
ATOM 1672 C CA . ASP A 1 205 ? 11.459 -2.509 -23.039 1.00 92.31 205 ASP A CA 1
ATOM 1673 C C . ASP A 1 205 ? 11.246 -3.557 -21.940 1.00 92.31 205 ASP A C 1
ATOM 1675 O O . ASP A 1 205 ? 11.406 -4.757 -22.146 1.00 92.31 205 ASP A O 1
ATOM 1679 N N . ILE A 1 206 ? 10.773 -3.114 -20.770 1.00 93.38 206 ILE A N 1
ATOM 1680 C CA . ILE A 1 206 ? 10.458 -4.009 -19.652 1.00 93.38 206 ILE A CA 1
ATOM 1681 C C . ILE A 1 206 ? 9.252 -4.884 -19.980 1.00 93.38 206 ILE A C 1
ATOM 1683 O O . ILE A 1 206 ? 9.245 -6.062 -19.631 1.00 93.38 206 ILE A O 1
ATOM 1687 N N . ARG A 1 207 ? 8.238 -4.349 -20.668 1.00 93.19 207 ARG A N 1
ATOM 1688 C CA . ARG A 1 207 ? 7.087 -5.158 -21.094 1.00 93.19 207 ARG A CA 1
ATOM 1689 C C . ARG A 1 207 ? 7.489 -6.254 -22.073 1.00 93.19 207 ARG A C 1
ATOM 1691 O O . ARG A 1 207 ? 6.967 -7.355 -21.947 1.00 93.19 207 ARG A O 1
ATOM 1698 N N . GLN A 1 208 ? 8.393 -5.969 -23.007 1.00 93.50 208 GLN A N 1
ATOM 1699 C CA . GLN A 1 208 ? 8.904 -6.965 -23.952 1.00 93.50 208 GLN A CA 1
ATOM 1700 C C . GLN A 1 208 ? 9.694 -8.057 -23.232 1.00 93.50 208 GLN A C 1
ATOM 1702 O O . GLN A 1 208 ? 9.330 -9.222 -23.345 1.00 93.50 208 GLN A O 1
ATOM 1707 N N . MET A 1 209 ? 10.650 -7.682 -22.377 1.00 94.00 209 MET A N 1
ATOM 1708 C CA . MET A 1 209 ? 11.400 -8.653 -21.570 1.00 94.00 209 MET A CA 1
ATOM 1709 C C . MET A 1 209 ? 10.485 -9.522 -20.695 1.00 94.00 209 MET A C 1
ATOM 1711 O O . MET A 1 209 ? 10.714 -10.717 -20.539 1.00 94.00 209 MET A O 1
ATOM 1715 N N . LEU A 1 210 ? 9.412 -8.948 -20.140 1.00 94.06 210 LEU A N 1
ATOM 1716 C CA . LEU A 1 210 ? 8.419 -9.704 -19.373 1.00 94.06 210 LEU A CA 1
ATOM 1717 C C . LEU A 1 210 ? 7.604 -10.673 -20.232 1.00 94.06 210 LEU A C 1
ATOM 1719 O O . LEU A 1 210 ? 7.280 -11.753 -19.752 1.00 94.06 210 LEU A O 1
ATOM 1723 N N . LEU A 1 211 ? 7.237 -10.288 -21.455 1.00 93.50 211 LEU A N 1
ATOM 1724 C CA . LEU A 1 211 ? 6.515 -11.161 -22.384 1.00 93.50 211 LEU A CA 1
ATOM 1725 C C . LEU A 1 211 ? 7.383 -12.329 -22.862 1.00 93.50 211 LEU A C 1
ATOM 1727 O O . LEU A 1 211 ? 6.852 -13.404 -23.114 1.00 93.50 211 LEU A O 1
ATOM 1731 N N . GLU A 1 212 ? 8.693 -12.119 -22.976 1.00 92.50 212 GLU A N 1
ATOM 1732 C CA . GLU A 1 212 ? 9.659 -13.150 -23.364 1.00 92.50 212 GLU A CA 1
ATOM 1733 C C . GLU A 1 212 ? 9.988 -14.107 -22.207 1.00 92.50 212 GLU A C 1
ATOM 1735 O O . GLU A 1 212 ? 10.043 -15.319 -22.403 1.00 92.50 212 GLU A O 1
ATOM 1740 N N . ASP A 1 213 ? 10.183 -13.584 -20.992 1.00 92.69 213 ASP A N 1
ATOM 1741 C CA . ASP A 1 213 ? 10.540 -14.380 -19.807 1.00 92.69 213 ASP A CA 1
ATOM 1742 C C . ASP A 1 213 ? 9.347 -15.152 -19.224 1.00 92.69 213 ASP A C 1
ATOM 1744 O O . ASP A 1 213 ? 9.501 -16.266 -18.717 1.00 92.69 213 ASP A O 1
ATOM 1748 N N . LEU A 1 214 ? 8.140 -14.581 -19.277 1.00 89.44 214 LEU A N 1
ATOM 1749 C CA . LEU A 1 214 ? 6.952 -15.233 -18.739 1.00 89.44 214 LEU A CA 1
ATOM 1750 C C . LEU A 1 214 ? 6.335 -16.160 -19.790 1.00 89.44 214 LEU A C 1
ATOM 1752 O O . LEU A 1 214 ? 5.759 -15.716 -20.774 1.00 89.44 214 LEU A O 1
ATOM 1756 N N . SER A 1 215 ? 6.302 -17.465 -19.507 1.00 79.88 215 SER A N 1
ATOM 1757 C CA . SER A 1 215 ? 5.586 -18.467 -20.324 1.00 79.88 215 SER A CA 1
ATOM 1758 C C . SER A 1 215 ? 4.050 -18.337 -20.283 1.00 79.88 215 SER A C 1
ATOM 1760 O O . SER A 1 215 ? 3.328 -19.266 -20.638 1.00 79.88 215 SER A O 1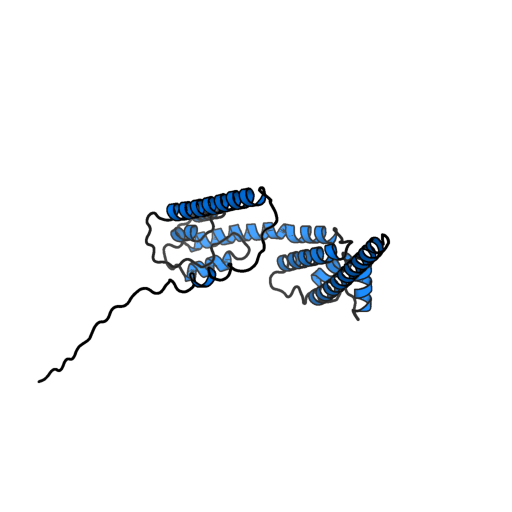
ATOM 1762 N N . ARG A 1 216 ? 3.528 -17.219 -19.771 1.00 83.88 216 ARG A N 1
ATOM 1763 C CA . ARG A 1 216 ? 2.104 -16.933 -19.579 1.00 83.88 216 ARG A CA 1
ATOM 1764 C C . ARG A 1 216 ? 1.854 -15.440 -19.719 1.00 83.88 216 ARG A C 1
ATOM 1766 O O . ARG A 1 216 ? 2.771 -14.642 -19.554 1.00 83.88 216 ARG A O 1
ATOM 1773 N N . ASP A 1 217 ? 0.592 -15.063 -19.914 1.00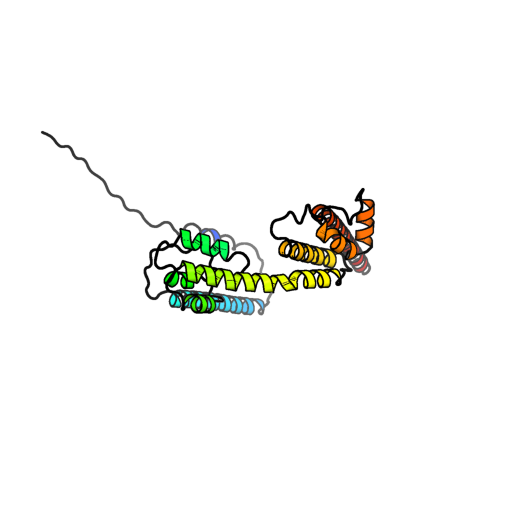 88.50 217 ASP A N 1
ATOM 1774 C CA . ASP A 1 217 ? 0.212 -13.654 -19.992 1.00 88.50 217 ASP A CA 1
ATOM 1775 C C . ASP A 1 217 ? 0.622 -12.904 -18.700 1.00 88.50 217 ASP A C 1
ATOM 1777 O O . ASP A 1 217 ? 0.184 -13.264 -17.593 1.00 88.50 217 ASP A O 1
ATOM 1781 N N . PRO A 1 218 ? 1.453 -11.847 -18.801 1.00 87.25 218 PRO A N 1
ATOM 1782 C CA . PRO A 1 218 ? 1.830 -11.017 -17.662 1.00 87.25 218 PRO A CA 1
ATOM 1783 C C . PRO A 1 218 ? 0.613 -10.480 -16.898 1.00 87.25 218 PRO A C 1
ATOM 1785 O O . PRO A 1 218 ? 0.643 -10.366 -15.674 1.00 87.25 218 PRO A O 1
ATOM 1788 N N . ARG A 1 219 ? -0.504 -10.224 -17.590 1.00 86.94 219 ARG A N 1
ATOM 1789 C CA . ARG A 1 219 ? -1.738 -9.676 -17.000 1.00 86.94 219 ARG A CA 1
ATOM 1790 C C . ARG A 1 219 ? -2.469 -10.678 -16.105 1.00 86.94 219 ARG A C 1
ATOM 1792 O O . ARG A 1 219 ? -3.151 -10.262 -15.174 1.00 86.94 219 ARG A O 1
ATOM 1799 N N . SER A 1 220 ? -2.304 -11.977 -16.352 1.00 87.44 220 SER A N 1
ATOM 1800 C CA . SER A 1 220 ? -2.871 -13.062 -15.538 1.00 87.44 220 SER A CA 1
ATOM 1801 C C . SER A 1 220 ? -1.847 -13.691 -14.589 1.00 87.44 220 SER A C 1
ATOM 1803 O O . SER A 1 220 ? -2.108 -14.724 -13.976 1.00 87.44 220 SER A O 1
ATOM 1805 N N . THR A 1 221 ? -0.660 -13.098 -14.475 1.00 90.56 221 THR A N 1
ATOM 1806 C CA . THR A 1 221 ? 0.391 -13.556 -13.567 1.00 90.56 221 THR A CA 1
ATOM 1807 C C . THR A 1 221 ? 0.139 -12.991 -12.166 1.00 90.56 221 THR A C 1
ATOM 1809 O O . THR A 1 221 ? -0.134 -11.795 -12.056 1.00 90.56 221 THR A O 1
ATOM 1812 N N . PRO A 1 222 ? 0.246 -13.797 -11.090 1.00 91.62 222 PRO A N 1
ATOM 1813 C CA . PRO A 1 222 ? 0.372 -13.315 -9.721 1.00 91.62 222 PRO A CA 1
ATOM 1814 C C . PRO A 1 222 ? 1.258 -12.077 -9.623 1.00 91.62 222 PRO A C 1
ATOM 1816 O O . PRO A 1 222 ? 2.401 -12.072 -10.098 1.00 91.62 222 PRO A O 1
ATOM 1819 N N . TYR A 1 223 ? 0.712 -11.024 -9.022 1.00 91.19 223 TYR A N 1
ATOM 1820 C CA . TYR A 1 223 ? 1.323 -9.702 -8.986 1.00 91.19 223 TYR A CA 1
ATOM 1821 C C . TYR A 1 223 ? 2.719 -9.735 -8.370 1.00 91.19 223 TYR A C 1
ATOM 1823 O O . TYR A 1 223 ? 3.603 -9.034 -8.840 1.00 91.19 223 TYR A O 1
ATOM 1831 N N . GLY A 1 224 ? 2.949 -10.578 -7.364 1.00 90.44 224 GLY A N 1
ATOM 1832 C CA . GLY A 1 224 ? 4.249 -10.726 -6.718 1.00 90.44 224 GLY A CA 1
ATOM 1833 C C . GLY A 1 224 ? 5.315 -11.218 -7.687 1.00 90.44 224 GLY A C 1
ATOM 1834 O O . GLY A 1 224 ? 6.396 -10.640 -7.740 1.00 90.44 224 GLY A O 1
ATOM 1835 N N . LEU A 1 225 ? 4.995 -12.221 -8.513 1.00 92.12 225 LEU A N 1
ATOM 1836 C CA . LEU A 1 225 ? 5.932 -12.702 -9.528 1.00 92.12 225 LEU A CA 1
ATOM 1837 C C . LEU A 1 225 ? 6.172 -11.640 -10.603 1.00 92.12 225 LEU A C 1
ATOM 1839 O O . LEU A 1 225 ? 7.322 -11.373 -10.951 1.00 92.12 225 LEU A O 1
ATOM 1843 N N . LEU A 1 226 ? 5.096 -11.025 -11.105 1.00 93.94 226 LEU A N 1
ATOM 1844 C CA . LEU A 1 226 ? 5.188 -9.974 -12.118 1.00 93.94 226 LEU A CA 1
ATOM 1845 C C . LEU A 1 226 ? 6.042 -8.800 -11.618 1.00 93.94 226 LEU A C 1
ATOM 1847 O O . LEU A 1 226 ? 6.937 -8.341 -12.320 1.00 93.94 226 LEU A O 1
ATOM 1851 N N . PHE A 1 227 ? 5.794 -8.352 -10.388 1.00 94.31 227 PHE A N 1
ATOM 1852 C CA . PHE A 1 227 ? 6.542 -7.297 -9.717 1.00 94.31 227 PHE A CA 1
ATOM 1853 C C . PHE A 1 227 ? 8.019 -7.660 -9.589 1.00 94.31 227 PHE A C 1
ATOM 1855 O O . PHE A 1 227 ? 8.870 -6.866 -9.977 1.00 94.31 227 PHE A O 1
ATOM 1862 N N . SER A 1 228 ? 8.337 -8.856 -9.085 1.00 94.19 228 SER A N 1
ATOM 1863 C CA . SER A 1 228 ? 9.722 -9.302 -8.920 1.00 94.19 228 SER A CA 1
ATOM 1864 C C . SER A 1 228 ? 10.477 -9.335 -10.248 1.00 94.19 228 SER A C 1
ATOM 1866 O O . SER A 1 228 ? 11.614 -8.869 -10.308 1.00 94.19 228 SER A O 1
ATOM 1868 N N . ARG A 1 229 ? 9.845 -9.822 -11.322 1.00 95.69 229 ARG A N 1
ATOM 1869 C CA . ARG A 1 229 ? 10.448 -9.835 -12.661 1.00 95.69 229 ARG A CA 1
ATOM 1870 C C . ARG A 1 229 ? 10.604 -8.431 -13.240 1.00 95.69 229 ARG A C 1
ATOM 1872 O O . ARG A 1 229 ? 11.684 -8.088 -13.709 1.00 95.69 229 ARG A O 1
ATOM 1879 N N . ALA A 1 230 ? 9.586 -7.581 -13.117 1.00 94.62 230 ALA A N 1
ATOM 1880 C CA . ALA A 1 230 ? 9.658 -6.189 -13.561 1.00 94.62 230 ALA A CA 1
ATOM 1881 C C . ALA A 1 230 ? 10.769 -5.417 -12.832 1.00 94.62 230 ALA A C 1
ATOM 1883 O O . ALA A 1 230 ? 11.525 -4.669 -13.450 1.00 94.62 230 ALA A O 1
ATOM 1884 N N . TYR A 1 231 ? 10.896 -5.629 -11.522 1.00 95.38 231 TYR A N 1
ATOM 1885 C CA . TYR A 1 231 ? 11.928 -5.020 -10.691 1.00 95.38 231 TYR A CA 1
ATOM 1886 C C . TYR A 1 231 ? 13.328 -5.497 -11.084 1.00 95.38 231 TYR A C 1
ATOM 1888 O O . TYR A 1 231 ? 14.258 -4.692 -11.168 1.00 95.38 231 TYR A O 1
ATOM 1896 N N . PHE A 1 232 ? 13.481 -6.795 -11.356 1.00 96.19 232 PHE A N 1
ATOM 1897 C CA . PHE A 1 232 ? 14.732 -7.371 -11.841 1.00 96.19 232 PHE A CA 1
ATOM 1898 C C . PHE A 1 232 ? 15.166 -6.731 -13.165 1.00 96.19 232 PHE A C 1
ATOM 1900 O O . PHE A 1 232 ? 16.286 -6.231 -13.253 1.00 96.19 232 PHE A O 1
ATOM 1907 N N . PHE A 1 233 ? 14.273 -6.660 -14.154 1.00 95.31 233 PHE A N 1
ATOM 1908 C CA . PHE A 1 233 ? 14.581 -6.060 -15.453 1.00 95.31 233 PHE A CA 1
ATOM 1909 C C . PHE A 1 233 ? 14.848 -4.555 -15.372 1.00 95.31 233 PHE A C 1
ATOM 1911 O O . PHE A 1 233 ? 15.801 -4.071 -15.976 1.00 95.31 233 PHE A O 1
ATOM 1918 N N . ALA A 1 234 ? 14.089 -3.810 -14.564 1.00 94.19 234 ALA A N 1
ATOM 1919 C CA . ALA A 1 234 ? 14.374 -2.394 -14.323 1.00 94.19 234 ALA A CA 1
ATOM 1920 C C . ALA A 1 234 ? 15.768 -2.188 -13.701 1.00 94.19 234 ALA A C 1
ATOM 1922 O O . ALA A 1 234 ? 16.480 -1.247 -14.049 1.00 94.19 234 ALA A O 1
ATOM 1923 N N . SER A 1 235 ? 16.169 -3.088 -12.800 1.00 94.69 235 SER A N 1
ATOM 1924 C CA . SER A 1 235 ? 17.490 -3.078 -12.161 1.00 94.69 235 SER A CA 1
ATOM 1925 C C . SER A 1 235 ? 18.608 -3.515 -13.112 1.00 94.69 235 SER A C 1
ATOM 1927 O O . SER A 1 235 ? 19.752 -3.098 -12.947 1.00 94.69 235 SER A O 1
ATOM 1929 N N . LEU A 1 236 ? 18.308 -4.367 -14.094 1.00 94.19 236 LEU A N 1
ATOM 1930 C CA . LEU A 1 236 ? 19.236 -4.737 -15.161 1.00 94.19 236 LEU A CA 1
ATOM 1931 C C . LEU A 1 236 ? 19.508 -3.535 -16.074 1.00 94.19 236 LEU A C 1
ATOM 1933 O O . LEU A 1 236 ? 20.651 -3.103 -16.161 1.00 94.19 236 LEU A O 1
ATOM 1937 N N . LEU A 1 237 ? 18.454 -2.911 -16.611 1.00 92.06 237 LEU A N 1
ATOM 1938 C CA . LEU A 1 237 ? 18.579 -1.733 -17.478 1.00 92.06 237 LEU A CA 1
ATOM 1939 C C . LEU A 1 237 ? 19.279 -0.556 -16.786 1.00 92.06 237 LEU A C 1
ATOM 1941 O O . LEU A 1 237 ? 20.067 0.149 -17.406 1.00 92.06 237 LEU A O 1
ATOM 1945 N N . LEU A 1 238 ? 19.023 -0.343 -15.490 1.00 92.56 238 LEU A N 1
ATOM 1946 C CA . LEU A 1 238 ? 19.709 0.710 -14.740 1.00 92.56 238 LEU A CA 1
ATOM 1947 C C . LEU A 1 238 ? 21.222 0.467 -14.661 1.00 92.56 238 LEU A C 1
ATOM 1949 O O . LEU A 1 238 ? 21.999 1.415 -14.761 1.00 92.56 238 LEU A O 1
ATOM 1953 N N . ARG A 1 239 ? 21.641 -0.792 -14.481 1.00 91.69 239 ARG A N 1
ATOM 1954 C CA . ARG A 1 239 ? 23.063 -1.149 -14.451 1.00 91.69 239 ARG A CA 1
ATOM 1955 C C . ARG A 1 239 ? 23.713 -0.926 -15.810 1.00 91.69 239 ARG A C 1
ATOM 1957 O O . ARG A 1 239 ? 24.800 -0.360 -15.853 1.00 91.69 239 ARG A O 1
ATOM 1964 N N . ASP A 1 240 ? 23.034 -1.287 -16.893 1.00 88.44 240 ASP A N 1
ATOM 1965 C CA . ASP A 1 240 ? 23.548 -1.074 -18.247 1.00 88.44 240 ASP A CA 1
ATOM 1966 C C . ASP A 1 240 ? 23.708 0.426 -18.557 1.00 88.44 240 ASP A C 1
ATOM 1968 O O . ASP A 1 240 ? 24.765 0.849 -19.025 1.00 88.44 240 ASP A O 1
ATOM 1972 N N . GLU A 1 241 ? 22.733 1.266 -18.185 1.00 88.44 241 GLU A N 1
ATOM 1973 C CA . GLU A 1 241 ? 22.841 2.732 -18.304 1.00 88.44 241 GLU A CA 1
ATOM 1974 C C . GLU A 1 241 ? 23.993 3.329 -17.472 1.00 88.44 241 GLU A C 1
ATOM 1976 O O . GLU A 1 241 ? 24.571 4.358 -17.834 1.00 88.44 241 GLU A O 1
ATOM 1981 N N . GLU A 1 242 ? 24.303 2.749 -16.312 1.00 88.50 242 GLU A N 1
ATOM 1982 C CA . GLU A 1 242 ? 25.423 3.182 -15.471 1.00 88.50 242 GLU A CA 1
ATOM 1983 C C . GLU A 1 242 ? 26.777 2.762 -16.048 1.00 88.50 242 GLU A C 1
ATOM 1985 O O . GLU A 1 242 ? 27.725 3.547 -15.994 1.00 88.50 242 GLU A O 1
ATOM 1990 N N . VAL A 1 243 ? 26.872 1.560 -16.622 1.00 86.44 243 VAL A N 1
ATOM 1991 C CA . VAL A 1 243 ? 28.087 1.075 -17.290 1.00 86.44 243 VAL A CA 1
ATOM 1992 C C . VAL A 1 243 ? 28.376 1.894 -18.545 1.00 86.44 243 VAL A C 1
ATOM 1994 O O . VAL A 1 243 ? 29.512 2.335 -18.719 1.00 86.44 243 VAL A O 1
ATOM 1997 N N . SER A 1 244 ? 27.366 2.155 -19.378 1.00 84.75 244 SER A N 1
ATOM 1998 C CA . SER A 1 244 ? 27.523 2.967 -20.592 1.00 84.75 244 SER A CA 1
ATOM 1999 C C . SER A 1 244 ? 27.991 4.385 -20.269 1.00 84.75 244 SER A C 1
ATOM 2001 O O . SER A 1 244 ? 28.986 4.836 -20.830 1.00 84.75 244 SER A O 1
ATOM 2003 N N . ARG A 1 245 ? 27.384 5.043 -19.268 1.00 84.94 245 ARG A N 1
ATOM 2004 C CA . ARG A 1 245 ? 27.834 6.373 -18.820 1.00 84.94 245 ARG A CA 1
ATOM 2005 C C . ARG A 1 245 ? 29.282 6.385 -18.334 1.00 84.94 245 ARG A C 1
ATOM 2007 O O . ARG A 1 245 ? 29.988 7.351 -18.585 1.00 84.94 245 ARG A O 1
ATOM 2014 N N . ARG A 1 246 ? 29.735 5.336 -17.637 1.00 83.69 246 ARG A N 1
ATOM 2015 C CA . ARG A 1 246 ? 31.130 5.242 -17.169 1.00 83.69 246 ARG A CA 1
ATOM 2016 C C . ARG A 1 246 ? 32.125 5.091 -18.320 1.00 83.69 246 ARG A C 1
ATOM 2018 O O . ARG A 1 246 ? 33.218 5.640 -18.227 1.00 83.69 246 ARG A O 1
ATOM 2025 N N . ARG A 1 247 ? 31.755 4.365 -19.381 1.00 83.25 247 ARG A N 1
ATOM 2026 C CA . ARG A 1 247 ? 32.583 4.224 -20.591 1.00 83.25 247 ARG A CA 1
ATOM 2027 C C . ARG A 1 247 ? 32.705 5.553 -21.334 1.00 83.25 247 ARG A C 1
ATOM 2029 O O . ARG A 1 247 ? 33.817 5.992 -21.579 1.00 83.25 247 ARG A O 1
ATOM 2036 N N . GLU A 1 248 ? 31.589 6.247 -21.550 1.00 81.38 248 GLU A N 1
ATOM 2037 C CA . GLU A 1 248 ? 31.579 7.575 -22.186 1.00 81.38 248 GLU A CA 1
ATOM 2038 C C . GLU A 1 248 ? 32.432 8.598 -21.422 1.00 81.38 248 GLU A C 1
ATOM 2040 O O . GLU A 1 248 ? 33.175 9.366 -22.028 1.00 81.38 248 GLU A O 1
ATOM 2045 N N . THR A 1 249 ? 32.375 8.596 -20.084 1.00 81.69 249 THR A N 1
ATOM 2046 C CA . THR A 1 249 ? 33.224 9.488 -19.282 1.00 81.69 249 THR A CA 1
ATOM 2047 C C . THR A 1 249 ? 34.703 9.127 -19.350 1.00 81.69 249 THR A C 1
ATOM 2049 O O . THR A 1 249 ? 35.522 10.032 -19.279 1.00 81.69 249 THR A O 1
ATOM 2052 N N . ALA A 1 250 ? 35.043 7.839 -19.475 1.00 74.94 250 ALA A N 1
ATOM 2053 C CA . ALA A 1 250 ? 36.430 7.388 -19.558 1.00 74.94 250 ALA A CA 1
ATOM 2054 C C . ALA A 1 250 ? 37.059 7.758 -20.910 1.00 74.94 250 ALA A C 1
ATOM 2056 O O . ALA A 1 250 ? 38.180 8.264 -20.938 1.00 74.94 250 ALA A O 1
ATOM 2057 N N . ASP A 1 251 ? 36.309 7.591 -22.002 1.00 74.00 251 ASP A N 1
ATOM 2058 C CA . ASP A 1 251 ? 36.751 7.949 -23.354 1.00 74.00 251 ASP A CA 1
ATOM 2059 C C . ASP A 1 251 ? 36.892 9.471 -23.526 1.00 74.00 251 ASP A C 1
ATOM 2061 O O . ASP A 1 251 ? 37.820 9.937 -24.182 1.00 74.00 251 ASP A O 1
ATOM 2065 N N . ALA A 1 252 ? 36.028 10.266 -22.881 1.00 70.19 252 ALA A N 1
ATOM 2066 C CA . ALA A 1 252 ? 36.129 11.727 -22.898 1.00 70.19 252 ALA A CA 1
ATOM 2067 C C . ALA A 1 252 ? 37.352 12.263 -22.129 1.00 70.19 252 ALA A C 1
ATOM 2069 O O . ALA A 1 252 ? 37.896 13.298 -22.497 1.00 70.19 252 ALA A O 1
ATOM 2070 N N . THR A 1 253 ? 37.797 11.570 -21.077 1.00 65.12 253 THR A N 1
ATOM 2071 C CA . THR A 1 253 ? 39.007 11.941 -20.317 1.00 65.12 253 THR A CA 1
ATOM 2072 C C . THR A 1 253 ? 40.304 11.384 -20.901 1.00 65.12 253 THR A C 1
ATOM 2074 O O . THR A 1 253 ? 41.371 11.856 -20.531 1.00 65.12 253 THR A O 1
ATOM 2077 N N . GLY A 1 254 ? 40.236 10.392 -21.794 1.00 58.12 254 GLY A N 1
ATOM 2078 C CA . GLY A 1 254 ? 41.407 9.793 -22.445 1.00 58.12 254 GLY A CA 1
ATOM 2079 C C . GLY A 1 254 ? 41.852 10.488 -23.738 1.00 58.12 254 GLY A C 1
ATOM 2080 O O . GLY A 1 254 ? 42.775 10.009 -24.384 1.00 58.12 254 GLY A O 1
ATOM 2081 N N . ALA A 1 255 ? 41.190 11.579 -24.139 1.00 54.06 255 ALA A N 1
ATOM 2082 C CA . ALA A 1 255 ? 41.479 12.325 -25.368 1.00 54.06 255 ALA A CA 1
ATOM 2083 C C . ALA A 1 255 ? 42.246 13.651 -25.139 1.00 54.06 255 ALA A C 1
ATOM 2085 O O . ALA A 1 255 ? 42.418 14.415 -26.086 1.00 54.06 255 ALA A O 1
ATOM 2086 N N . GLU A 1 256 ? 42.692 13.932 -23.907 1.00 50.62 256 GLU A N 1
ATOM 2087 C CA . GLU A 1 256 ? 43.492 15.123 -23.547 1.00 50.62 256 GLU A CA 1
ATOM 2088 C C . GLU A 1 256 ? 44.944 14.798 -23.122 1.00 50.62 256 GLU A C 1
ATOM 2090 O O . GLU A 1 256 ? 45.586 15.617 -22.464 1.00 50.62 256 GLU A O 1
ATOM 2095 N N . GLU A 1 257 ? 45.487 13.638 -23.505 1.00 40.97 257 GLU A N 1
ATOM 2096 C CA . GLU A 1 257 ? 46.915 13.295 -23.324 1.00 40.97 257 GLU A CA 1
ATOM 2097 C C . GLU A 1 257 ? 47.635 13.173 -24.675 1.00 40.97 257 GLU A C 1
ATOM 2099 O O . GLU A 1 257 ? 48.791 13.650 -24.772 1.00 40.97 257 GLU A O 1
#

Sequence (257 aa):
MLRHTFLLPSRQTASSSTSRQQRRQDHLIKTADPTADCPNHLIKCRQQQQRDQDRDQDRDQQRQQQGSDTTFDAPPPSRSFSGGQKIKYFLDRFEKKIPEERLEWLPIFVGPAYRQRVEDLIDGHTTWSAAKASLLRYYGAFNQARQAGLPSRLRQHEARRPNKPKNTINWLERHTSFCRQIDPGTGTNDSTRHSLGLFSALPQDIRQMLLEDLSRDPRSTPYGLLFSRAYFFASLLLRDEEVSRRRETADATGAEE

Foldseek 3Di:
DDDDDDDDDDDDDDDDPPDPPVVPPPPPPDDDDDDDDDPVVVVVVVVVVVVVVVVVVVVVVVVVVVDDDDPDPQDAPPAAADQAPCLVVVLVVLCVRDVPPSLVCNLVRHDPVCSVVLVVLPVPDPDPVSSSVSSCVVSVVVRVVVLVCLVVVLVVLLVPADDALVVQLVSLVVNVVSLCSNDPPPPLQQDLPCQQSNLSRYDPVLNVQLVVPDPDDSSRHRNNVSSVSSNVVSVVRVVVVVVVVVVVVVVVVVPPD

Radius of gyration: 30.89 Å; chains: 1; bounding box: 72×57×99 Å

Secondary structure (DSSP, 8-state):
------------------SSSGGGSSS--S---S----HHHHHHHHHHHHHHHHHHHHHHHHHHTT-SS-----PPPSS-B-SSTTHHHHHHHHHHH--S-HHHHGGGGB-HHHHHHHHHHHTT-SSHHHHHHHHHHHHHHHHHHHHHTHHHHHHHHHHS---SHHHHHHHHHHHHHHHHHHSTTS-TTT--TTHHHHHHHS-HHHHHHHHHH-SS-GGGS-HHHHHHHHHHHHHHHHHHHHHHHHHHHHHHHTT--